Protein AF-A0A7L5ZH85-F1 (afdb_monomer_lite)

Sequence (282 aa):
MTLVRTRDEAIALTDTALGAYAEQAQGILVQAKAAVCAAQDYADRVVRDCRSRAAALEALLSAASERDAPAIRLRLLQAQANLDRAGRASVRIGDAAKTVRDLERRYIQRTSATVAGHAPTSTAEPQRSANTTAAAVSGSAGEPAPTIQAEAMTGLRRRLPPSGMASVDVMSADLTENPIQGEFGRGGATRADYRWAVQTWHDTIAPGLARGMSRSDFEADDALRGAQPLRRTADVYDMFLGDDHIRVDRRPDGTFNVISGRHRLQIARDLGIESLPGKIYE

Secondary structure (DSSP, 8-state):
-----SHHHHHHHHHHHHHHHHHHHHHHHHHHHHHHHHHHHHHHHHHHHHHHHHHHHHHHHHT--TTTHHHHHHHHHHHHHHHHHHHHHHHHHHHHHHHHHHHHHHHHHHHHHHHHHS------------------------------SSSTTTTTS----TTT-EEEETTTEE-SSS---SSSSSTT--HHHHHHHHHHIIIIIHHHHHTT--HHHHHHHHHHTTPPTT--HHHHHHHHHSTT-EEEEEPTTS-EEEEE-HHHHHHHHHHT--EEEEEEE-

Foldseek 3Di:
DDDQDDPVSVVVVVVVVVVVVLVVLVVVLVVLLVVLVVVLVVLVVQLVVLVVQLVVLVVCLVVDDPVCNVVSVVVNVVSVVSNVVSVVSSVVSVVSNVVSVVVVVVSVVVVVVVVVVPPDPDDDDDDDDDDDDDDDDDDDDDDDDDPPPPVVVVVVVDDAQPDQKDWDFLVLEDCPVPPDDDADDDPNQHLVLLLLLLVCCVPPVVVCVVVVDDLVNQVVVCVVVVPDPSRGSSVSCCCCPNPVHWEWEQDPVRGTYTPHDSSNSVSCVVVVNGTGIHHYHD

pLDDT: mean 73.99, std 20.26, range [26.19, 96.31]

Radius of gyration: 26.97 Å; chains: 1; bounding box: 57×52×86 Å

Structure (mmCIF, N/CA/C/O backbone):
data_AF-A0A7L5ZH85-F1
#
_entry.id   AF-A0A7L5ZH85-F1
#
loop_
_atom_site.group_PDB
_atom_site.id
_atom_site.type_symbol
_atom_site.label_atom_id
_atom_site.label_alt_id
_atom_site.label_comp_id
_atom_site.label_asym_id
_atom_site.label_entity_id
_atom_site.label_seq_id
_atom_site.pdbx_PDB_ins_code
_atom_site.Cartn_x
_atom_site.Cartn_y
_atom_site.Cartn_z
_atom_site.occupancy
_atom_site.B_iso_or_equiv
_atom_site.auth_seq_id
_atom_site.auth_comp_id
_atom_site.auth_asym_id
_atom_site.auth_atom_id
_atom_site.pdbx_PDB_model_num
ATOM 1 N N . MET A 1 1 ? 25.197 4.659 -31.445 1.00 40.88 1 MET A N 1
ATOM 2 C CA . MET A 1 1 ? 24.571 5.733 -32.246 1.00 40.88 1 MET A CA 1
ATOM 3 C C . MET A 1 1 ? 24.506 5.261 -33.687 1.00 40.88 1 MET A C 1
ATOM 5 O O . MET A 1 1 ? 25.546 5.141 -34.320 1.00 40.88 1 MET A O 1
ATOM 9 N N . THR A 1 2 ? 23.321 4.895 -34.170 1.00 48.66 2 THR A N 1
ATOM 10 C CA . THR A 1 2 ? 23.109 4.428 -35.547 1.00 48.66 2 THR A CA 1
ATOM 11 C C . THR A 1 2 ? 23.040 5.653 -36.458 1.00 48.66 2 THR A C 1
ATOM 13 O O . THR A 1 2 ? 22.144 6.481 -36.313 1.00 48.66 2 THR A O 1
ATOM 16 N N . LEU A 1 3 ? 24.032 5.824 -37.333 1.00 48.78 3 LEU A N 1
ATOM 17 C CA . LEU A 1 3 ? 24.062 6.910 -38.315 1.00 48.78 3 LEU A CA 1
ATOM 18 C C . LEU A 1 3 ? 22.982 6.651 -39.371 1.00 48.78 3 LEU A C 1
ATOM 20 O O . LEU A 1 3 ? 23.105 5.715 -40.156 1.00 48.78 3 LEU A O 1
ATOM 24 N N . VAL A 1 4 ? 21.931 7.469 -39.361 1.00 51.84 4 VAL A N 1
ATOM 25 C CA . VAL A 1 4 ? 20.844 7.442 -40.348 1.00 51.84 4 VAL A CA 1
ATOM 26 C C . VAL A 1 4 ? 21.390 7.933 -41.688 1.00 51.84 4 VAL A C 1
ATOM 28 O O . VAL A 1 4 ? 21.889 9.056 -41.765 1.00 51.84 4 VAL A O 1
ATOM 31 N N . ARG A 1 5 ? 21.353 7.097 -42.731 1.00 66.62 5 ARG A N 1
ATOM 32 C CA . ARG A 1 5 ? 21.966 7.399 -44.034 1.00 66.62 5 ARG A CA 1
ATOM 33 C C . ARG A 1 5 ? 20.971 7.921 -45.064 1.00 66.62 5 ARG A C 1
ATOM 35 O O . ARG A 1 5 ? 21.400 8.556 -46.024 1.00 66.62 5 ARG A O 1
ATOM 42 N N . THR A 1 6 ? 19.667 7.718 -44.869 1.00 78.06 6 THR A N 1
ATOM 43 C CA . THR A 1 6 ? 18.628 8.203 -45.793 1.00 78.06 6 THR A CA 1
ATOM 44 C C . THR A 1 6 ? 17.386 8.735 -45.069 1.00 78.06 6 THR A C 1
ATOM 46 O O . THR A 1 6 ? 17.137 8.430 -43.903 1.00 78.06 6 THR A O 1
ATOM 49 N N . ARG A 1 7 ? 16.582 9.550 -45.768 1.00 76.94 7 ARG A N 1
ATOM 50 C CA . ARG A 1 7 ? 15.289 10.051 -45.267 1.00 76.94 7 ARG A CA 1
ATOM 51 C C . ARG A 1 7 ? 14.338 8.905 -44.909 1.00 76.94 7 ARG A C 1
ATOM 53 O O . ARG A 1 7 ? 13.660 8.987 -43.892 1.00 76.94 7 ARG A O 1
ATOM 60 N N . ASP A 1 8 ? 14.319 7.850 -45.715 1.00 75.19 8 ASP A N 1
ATOM 61 C CA . ASP A 1 8 ? 13.415 6.714 -45.522 1.00 75.19 8 ASP A CA 1
ATOM 62 C C . ASP A 1 8 ? 13.825 5.873 -44.305 1.00 75.19 8 ASP A C 1
ATOM 64 O O . ASP A 1 8 ? 12.969 5.452 -43.531 1.00 75.19 8 ASP A O 1
ATOM 68 N N . GLU A 1 9 ? 15.130 5.732 -44.046 1.00 70.69 9 GLU A N 1
ATOM 69 C CA . GLU A 1 9 ? 15.635 5.153 -42.793 1.00 70.69 9 GLU A CA 1
ATOM 70 C C . GLU A 1 9 ? 15.263 6.005 -41.569 1.00 70.69 9 GLU A C 1
ATOM 72 O O . GLU A 1 9 ? 14.937 5.457 -40.516 1.00 70.69 9 GLU A O 1
ATOM 77 N N . ALA A 1 10 ? 15.278 7.338 -41.692 1.00 67.19 10 ALA A N 1
ATOM 78 C CA . ALA A 1 10 ? 14.869 8.238 -40.611 1.00 67.19 10 ALA A CA 1
ATOM 79 C C . ALA A 1 10 ? 13.382 8.070 -40.265 1.00 67.19 10 ALA A C 1
ATOM 81 O O . ALA A 1 10 ? 13.016 8.034 -39.087 1.00 67.19 10 ALA A O 1
ATOM 82 N N . ILE A 1 11 ? 12.534 7.956 -41.292 1.00 72.62 11 ILE A N 1
ATOM 83 C CA . ILE A 1 11 ? 11.091 7.745 -41.143 1.00 72.62 11 ILE A CA 1
ATOM 84 C C . ILE A 1 11 ? 10.833 6.376 -40.505 1.00 72.62 11 ILE A C 1
ATOM 86 O O . ILE A 1 11 ? 10.176 6.315 -39.472 1.00 72.62 11 ILE A O 1
ATOM 90 N N . ALA A 1 12 ? 11.451 5.306 -41.012 1.00 71.19 12 ALA A N 1
ATOM 91 C CA . ALA A 1 12 ? 11.284 3.956 -40.468 1.00 71.19 12 ALA A CA 1
ATOM 92 C C . ALA A 1 12 ? 11.743 3.830 -39.001 1.00 71.19 12 ALA A C 1
ATOM 94 O O . ALA A 1 12 ? 11.087 3.170 -38.190 1.00 71.19 12 ALA A O 1
ATOM 95 N N . LEU A 1 13 ? 12.849 4.486 -38.628 1.00 69.00 13 LEU A N 1
ATOM 96 C CA . LEU A 1 13 ? 13.304 4.541 -37.234 1.00 69.00 13 LEU A CA 1
ATOM 97 C C . LEU A 1 13 ? 12.339 5.328 -36.344 1.00 69.00 13 LEU A C 1
ATOM 99 O O . LEU A 1 13 ? 12.104 4.931 -35.202 1.00 69.00 13 LEU A O 1
ATOM 103 N N . THR A 1 14 ? 11.769 6.417 -36.862 1.00 72.94 14 THR A N 1
ATOM 104 C CA . THR A 1 14 ? 10.774 7.219 -36.140 1.00 72.94 14 THR A CA 1
ATOM 105 C C . THR A 1 14 ? 9.489 6.422 -35.930 1.00 72.94 14 THR A C 1
ATOM 107 O O . THR A 1 14 ? 8.999 6.373 -34.807 1.00 72.94 14 THR A O 1
ATOM 110 N N . ASP A 1 15 ? 8.996 5.724 -36.953 1.00 72.25 15 ASP A N 1
ATOM 111 C CA . ASP A 1 15 ? 7.802 4.875 -36.863 1.00 72.25 15 ASP A CA 1
ATOM 112 C C . ASP A 1 15 ? 8.003 3.717 -35.880 1.00 72.25 15 ASP A C 1
ATOM 114 O O . ASP A 1 15 ? 7.140 3.447 -35.044 1.00 72.25 15 ASP A O 1
ATOM 118 N N . THR A 1 16 ? 9.179 3.083 -35.905 1.00 71.12 16 THR A N 1
ATOM 119 C CA . THR A 1 16 ? 9.534 2.015 -34.956 1.00 71.12 16 THR A CA 1
ATOM 120 C C . THR A 1 16 ? 9.585 2.539 -33.520 1.00 71.12 16 THR A C 1
ATOM 122 O O . THR A 1 16 ? 9.038 1.918 -32.606 1.00 71.12 16 THR A O 1
ATOM 125 N N . ALA A 1 17 ? 10.206 3.703 -33.304 1.00 66.31 17 ALA A N 1
ATOM 126 C CA . ALA A 1 17 ? 10.247 4.335 -31.991 1.00 66.31 17 ALA A CA 1
ATOM 127 C C . ALA A 1 17 ? 8.837 4.717 -31.510 1.00 66.31 17 ALA A C 1
ATOM 129 O O . ALA A 1 17 ? 8.488 4.437 -30.365 1.00 66.31 17 ALA A O 1
ATOM 130 N N . LEU A 1 18 ? 8.008 5.307 -32.378 1.00 71.50 18 LEU A N 1
ATOM 131 C CA . LEU A 1 18 ? 6.621 5.664 -32.070 1.00 71.50 18 LEU A CA 1
ATOM 132 C C . LEU A 1 18 ? 5.770 4.434 -31.727 1.00 71.50 18 LEU A C 1
ATOM 134 O O . LEU A 1 18 ? 4.976 4.504 -30.788 1.00 71.50 18 LEU A O 1
ATOM 138 N N . GLY A 1 19 ? 5.969 3.310 -32.422 1.00 68.31 19 GLY A N 1
ATOM 139 C CA . GLY A 1 19 ? 5.341 2.027 -32.100 1.00 68.31 19 GLY A CA 1
ATOM 140 C C . GLY A 1 19 ? 5.706 1.539 -30.697 1.00 68.31 19 GLY A C 1
ATOM 141 O O . GLY A 1 19 ? 4.817 1.282 -29.885 1.00 68.31 19 GLY A O 1
ATOM 142 N N . ALA A 1 20 ? 7.000 1.523 -30.364 1.00 66.19 20 ALA A N 1
ATOM 143 C CA . ALA A 1 20 ? 7.472 1.134 -29.034 1.00 66.19 20 ALA A CA 1
ATOM 144 C C . ALA A 1 20 ? 6.927 2.056 -27.922 1.00 66.19 20 ALA A C 1
ATOM 146 O O . ALA A 1 20 ? 6.494 1.585 -26.867 1.00 66.19 20 ALA A O 1
ATOM 147 N N . TYR A 1 21 ? 6.877 3.373 -28.163 1.00 71.06 21 TYR A N 1
ATOM 148 C CA . TYR A 1 21 ? 6.264 4.325 -27.231 1.00 71.06 21 TYR A CA 1
ATOM 149 C C . TYR A 1 21 ? 4.761 4.080 -27.050 1.00 71.06 21 TYR A C 1
ATOM 151 O O . TYR A 1 21 ? 4.251 4.196 -25.932 1.00 71.06 21 TYR A O 1
ATOM 159 N N . ALA A 1 22 ? 4.039 3.745 -28.123 1.00 72.38 22 ALA A N 1
ATOM 160 C CA . ALA A 1 22 ? 2.612 3.458 -28.058 1.00 72.38 22 ALA A CA 1
ATOM 161 C C . ALA A 1 22 ? 2.329 2.205 -27.216 1.00 72.38 22 ALA A C 1
ATOM 163 O O . ALA A 1 22 ? 1.453 2.259 -26.349 1.00 72.38 22 ALA A O 1
ATOM 164 N N . GLU A 1 23 ? 3.095 1.129 -27.406 1.00 69.81 23 GLU A N 1
ATOM 165 C CA . GLU A 1 23 ? 2.995 -0.102 -26.610 1.00 69.81 23 GLU A CA 1
ATOM 166 C C . GLU A 1 23 ? 3.283 0.155 -25.127 1.00 69.81 23 GLU A C 1
ATOM 168 O O . GLU A 1 23 ? 2.514 -0.259 -24.254 1.00 69.81 23 GLU A O 1
ATOM 173 N N . GLN A 1 24 ? 4.341 0.915 -24.826 1.00 70.88 24 GLN A N 1
ATOM 174 C CA . GLN A 1 24 ? 4.679 1.280 -23.451 1.00 70.88 24 GLN A CA 1
ATOM 175 C C . GLN A 1 24 ? 3.569 2.117 -22.797 1.00 70.88 24 GLN A C 1
ATOM 177 O O . GLN A 1 24 ? 3.180 1.857 -21.655 1.00 70.88 24 GLN A O 1
ATOM 182 N N . ALA A 1 25 ? 3.016 3.098 -23.517 1.00 73.50 25 ALA A N 1
ATOM 183 C CA . ALA A 1 25 ? 1.914 3.924 -23.029 1.00 73.50 25 ALA A CA 1
ATOM 184 C C . ALA A 1 25 ? 0.645 3.097 -22.760 1.00 73.50 25 ALA A C 1
ATOM 186 O O . ALA A 1 25 ? -0.020 3.306 -21.742 1.00 73.50 25 ALA A O 1
ATOM 187 N N . GLN A 1 26 ? 0.331 2.126 -23.623 1.00 75.94 26 GLN A N 1
ATOM 188 C CA . GLN A 1 26 ? -0.776 1.195 -23.408 1.00 75.94 26 GLN A CA 1
ATOM 189 C C . GLN A 1 26 ? -0.546 0.327 -22.166 1.00 75.94 26 GLN A C 1
ATOM 191 O O . GLN A 1 26 ? -1.455 0.190 -21.345 1.00 75.94 26 GLN A O 1
ATOM 196 N N . GLY A 1 27 ? 0.666 -0.205 -21.983 1.00 71.19 27 GLY A N 1
ATOM 197 C CA . GLY A 1 27 ? 1.030 -0.982 -20.798 1.00 71.19 27 GLY A CA 1
ATOM 198 C C . GLY A 1 27 ? 0.829 -0.200 -19.496 1.00 71.19 27 GLY A C 1
ATOM 199 O O . GLY A 1 27 ? 0.197 -0.697 -18.561 1.00 71.19 27 GLY A O 1
ATOM 200 N N . ILE A 1 28 ? 1.275 1.060 -19.461 1.00 76.81 28 ILE A N 1
ATOM 201 C CA . ILE A 1 28 ? 1.088 1.956 -18.308 1.00 76.81 28 ILE A CA 1
ATOM 202 C C . ILE A 1 28 ? -0.403 2.207 -18.038 1.00 76.81 28 ILE A C 1
ATOM 204 O O . ILE A 1 28 ? -0.831 2.175 -16.884 1.00 76.81 28 ILE A O 1
ATOM 208 N N . LEU A 1 29 ? -1.216 2.432 -19.077 1.00 75.56 29 LEU A N 1
ATOM 209 C CA . LEU A 1 29 ? -2.659 2.650 -18.919 1.00 75.56 29 LEU A CA 1
ATOM 210 C C . LEU A 1 29 ? -3.377 1.417 -18.357 1.00 75.56 29 LEU A C 1
ATOM 212 O O . LEU A 1 29 ? -4.229 1.560 -17.478 1.00 75.56 29 LEU A O 1
ATOM 216 N N . VAL A 1 30 ? -3.010 0.213 -18.807 1.00 74.56 30 VAL A N 1
ATOM 217 C CA . VAL A 1 30 ? -3.557 -1.048 -18.278 1.00 74.56 30 VAL A CA 1
ATOM 218 C C . VAL A 1 30 ? -3.216 -1.206 -16.794 1.00 74.56 30 VAL A C 1
ATOM 220 O O . VAL A 1 30 ? -4.103 -1.496 -15.988 1.00 74.56 30 VAL A O 1
ATOM 223 N N . GLN A 1 31 ? -1.963 -0.951 -16.410 1.00 71.62 31 GLN A N 1
ATOM 224 C CA . GLN A 1 31 ? -1.529 -1.007 -15.011 1.00 71.62 31 GLN A CA 1
ATOM 225 C C . GLN A 1 31 ? -2.241 0.041 -14.145 1.00 71.62 31 GLN A C 1
ATOM 227 O O . GLN A 1 31 ? -2.732 -0.283 -13.064 1.00 71.62 31 GLN A O 1
ATOM 232 N N . ALA A 1 32 ? -2.355 1.282 -14.627 1.00 71.75 32 ALA A N 1
ATOM 233 C CA . ALA A 1 32 ? -3.053 2.354 -13.921 1.00 71.75 32 ALA A CA 1
ATOM 234 C C . ALA A 1 32 ? -4.537 2.019 -13.708 1.00 71.75 32 ALA A C 1
ATOM 236 O O . ALA A 1 32 ? -5.074 2.235 -12.621 1.00 71.75 32 ALA A O 1
ATOM 237 N N . LYS A 1 33 ? -5.194 1.439 -14.717 1.00 76.81 33 LYS A N 1
ATOM 238 C CA . LYS A 1 33 ? -6.585 0.982 -14.625 1.00 76.81 33 LYS A CA 1
ATOM 239 C C . LYS A 1 33 ? -6.746 -0.116 -13.580 1.00 76.81 33 LYS A C 1
ATOM 241 O O . LYS A 1 33 ? -7.601 0.010 -12.708 1.00 76.81 33 LYS A O 1
ATOM 246 N N . ALA A 1 34 ? -5.901 -1.144 -13.626 1.00 68.38 34 ALA A N 1
ATOM 247 C CA . ALA A 1 34 ? -5.925 -2.230 -12.651 1.00 68.38 34 ALA A CA 1
ATOM 248 C C . ALA A 1 34 ? -5.711 -1.713 -11.217 1.00 68.38 34 ALA A C 1
ATOM 250 O O . ALA A 1 34 ? -6.472 -2.060 -10.313 1.00 68.38 34 ALA A O 1
ATOM 251 N N . ALA A 1 35 ? -4.733 -0.823 -11.022 1.00 69.25 35 ALA A N 1
ATOM 252 C CA . ALA A 1 35 ? -4.436 -0.231 -9.722 1.00 69.25 35 ALA A CA 1
ATOM 253 C C . ALA A 1 35 ? -5.614 0.581 -9.169 1.00 69.25 35 ALA A C 1
ATOM 255 O O . ALA A 1 35 ? -5.935 0.475 -7.984 1.00 69.25 35 ALA A O 1
ATOM 256 N N . VAL A 1 36 ? -6.280 1.377 -10.012 1.00 76.38 36 VAL A N 1
ATOM 257 C CA . VAL A 1 36 ? -7.419 2.174 -9.555 1.00 76.38 36 VAL A CA 1
ATOM 258 C C . VAL A 1 36 ? -8.659 1.315 -9.306 1.00 76.38 36 VAL A C 1
ATOM 260 O O . VAL A 1 36 ? -9.325 1.539 -8.299 1.00 76.38 36 VAL A O 1
ATOM 263 N N . CYS A 1 37 ? -8.936 0.292 -10.121 1.00 75.44 37 CYS A N 1
ATOM 264 C CA . CYS A 1 37 ? -10.009 -0.666 -9.831 1.00 75.44 37 CYS A CA 1
ATOM 265 C C . CYS A 1 37 ? -9.794 -1.356 -8.475 1.00 75.44 37 CYS A C 1
ATOM 267 O O . CYS A 1 37 ? -10.688 -1.348 -7.633 1.00 75.44 37 CYS A O 1
ATOM 269 N N . ALA A 1 38 ? -8.580 -1.849 -8.208 1.00 67.44 38 ALA A N 1
ATOM 270 C CA . ALA A 1 38 ? -8.247 -2.456 -6.920 1.00 67.44 38 ALA A CA 1
ATOM 271 C C . ALA A 1 38 ? -8.397 -1.466 -5.746 1.00 67.44 38 ALA A C 1
ATOM 273 O O . ALA A 1 38 ? -8.889 -1.831 -4.675 1.00 67.44 38 ALA A O 1
ATOM 274 N N . ALA A 1 39 ? -8.009 -0.201 -5.945 1.00 69.88 39 ALA A N 1
ATOM 275 C CA . ALA A 1 39 ? -8.174 0.849 -4.944 1.00 69.88 39 ALA A CA 1
ATOM 276 C C . ALA A 1 39 ? -9.653 1.178 -4.674 1.00 69.88 39 ALA A C 1
ATOM 278 O O . ALA A 1 39 ? -10.015 1.409 -3.520 1.00 69.88 39 ALA A O 1
ATOM 279 N N . GLN A 1 40 ? -10.504 1.180 -5.706 1.00 81.50 40 GLN A N 1
ATOM 280 C CA . GLN A 1 40 ? -11.951 1.369 -5.566 1.00 81.50 40 GLN A CA 1
ATOM 281 C C . GLN A 1 40 ? -12.578 0.220 -4.773 1.00 81.50 40 GLN A C 1
ATOM 283 O O . GLN A 1 40 ? -13.246 0.474 -3.773 1.00 81.50 40 GLN A O 1
ATOM 288 N N . ASP A 1 41 ? -12.272 -1.029 -5.131 1.00 73.94 41 ASP A N 1
ATOM 289 C CA . ASP A 1 41 ? -12.781 -2.207 -4.422 1.00 73.94 41 ASP A CA 1
ATOM 290 C C . ASP A 1 41 ? -12.376 -2.205 -2.944 1.00 73.94 41 ASP A C 1
ATOM 292 O O . ASP A 1 41 ? -13.171 -2.529 -2.055 1.00 73.94 41 ASP A O 1
ATOM 296 N N . TYR A 1 42 ? -11.125 -1.829 -2.662 1.00 74.56 42 TYR A N 1
ATOM 297 C CA . TYR A 1 42 ? -10.640 -1.690 -1.296 1.00 74.56 42 TYR A CA 1
ATOM 298 C C . TYR A 1 42 ? -11.365 -0.568 -0.546 1.00 74.56 42 TYR A C 1
ATOM 300 O O . TYR A 1 42 ? -11.835 -0.788 0.571 1.00 74.56 42 TYR A O 1
ATOM 308 N N . ALA A 1 43 ? -11.511 0.610 -1.156 1.00 77.56 43 ALA A N 1
ATOM 309 C CA . ALA A 1 43 ? -12.221 1.732 -0.550 1.00 77.56 43 ALA A CA 1
ATOM 310 C C . ALA A 1 43 ? -13.680 1.377 -0.232 1.00 77.56 43 ALA A C 1
ATOM 312 O O . ALA A 1 43 ? -14.156 1.670 0.865 1.00 77.56 43 ALA A O 1
ATOM 313 N N . ASP A 1 44 ? -14.362 0.674 -1.134 1.00 83.88 44 ASP A N 1
ATOM 314 C CA . ASP A 1 44 ? -15.742 0.232 -0.940 1.00 83.88 44 ASP A CA 1
ATOM 315 C C . ASP A 1 44 ? -15.868 -0.804 0.179 1.00 83.88 44 ASP A C 1
ATOM 317 O O . ASP A 1 44 ? -16.866 -0.816 0.906 1.00 83.88 44 ASP A O 1
ATOM 321 N N . ARG A 1 45 ? -14.870 -1.680 0.355 1.00 85.38 45 ARG A N 1
ATOM 322 C CA . ARG A 1 45 ? -14.804 -2.589 1.512 1.00 85.38 45 ARG A CA 1
ATOM 323 C C . ARG A 1 45 ? -14.630 -1.816 2.818 1.00 85.38 45 ARG A C 1
ATOM 325 O O . ARG A 1 45 ? -15.380 -2.060 3.759 1.00 85.38 45 ARG A O 1
ATOM 332 N N . VAL A 1 46 ? -13.703 -0.859 2.864 1.00 80.88 46 VAL A N 1
ATOM 333 C CA . VAL A 1 46 ? -13.443 -0.049 4.066 1.00 80.88 46 VAL A CA 1
ATOM 334 C C . VAL A 1 46 ? -14.663 0.793 4.444 1.00 80.88 46 VAL A C 1
ATOM 336 O O . VAL A 1 46 ? -15.059 0.806 5.605 1.00 80.88 46 VAL A O 1
ATOM 339 N N . VAL A 1 47 ? -15.314 1.448 3.477 1.00 87.81 47 VAL A N 1
ATOM 340 C CA . VAL A 1 47 ? -16.539 2.226 3.729 1.00 87.81 47 VAL A CA 1
ATOM 341 C C . VAL A 1 47 ? -17.656 1.329 4.269 1.00 87.81 47 VAL A C 1
ATOM 343 O O . VAL A 1 47 ? -18.348 1.721 5.210 1.00 87.81 47 VAL A O 1
ATOM 346 N N . ARG A 1 48 ? -17.823 0.117 3.721 1.00 91.56 48 ARG A N 1
ATOM 347 C CA . ARG A 1 48 ? -18.801 -0.861 4.227 1.00 91.56 48 ARG A CA 1
ATOM 348 C C . ARG A 1 48 ? -18.497 -1.311 5.654 1.00 91.56 48 ARG A C 1
ATOM 350 O O . ARG A 1 48 ? -19.423 -1.361 6.462 1.00 91.56 48 ARG A O 1
ATOM 357 N N . ASP A 1 49 ? -17.239 -1.597 5.978 1.00 87.56 49 ASP A N 1
ATOM 358 C CA . ASP A 1 49 ? -16.830 -1.981 7.334 1.00 87.56 49 ASP A CA 1
ATOM 359 C C . ASP A 1 49 ? -17.058 -0.832 8.330 1.00 87.56 49 ASP A C 1
ATOM 361 O O . ASP A 1 49 ? -17.740 -1.009 9.339 1.00 87.56 49 ASP A O 1
ATOM 365 N N . CYS A 1 50 ? -16.610 0.388 8.007 1.00 84.38 50 CYS A N 1
ATOM 366 C CA . CYS A 1 50 ? -16.854 1.564 8.848 1.00 84.38 50 CYS A CA 1
ATOM 367 C C . CYS A 1 50 ? -18.351 1.812 9.080 1.00 84.38 50 CYS A C 1
ATOM 369 O O . CYS A 1 50 ? -18.757 2.089 10.208 1.00 84.38 50 CYS A O 1
ATOM 371 N N . ARG A 1 51 ? -19.179 1.670 8.036 1.00 96.31 51 ARG A N 1
ATOM 372 C CA . ARG A 1 51 ? -20.636 1.822 8.143 1.00 96.31 51 ARG A CA 1
ATOM 373 C C . ARG A 1 51 ? -21.247 0.748 9.039 1.00 96.31 51 ARG A C 1
ATOM 375 O O . ARG A 1 51 ? -22.074 1.069 9.883 1.00 96.31 51 ARG A O 1
ATOM 382 N N . SER A 1 52 ? -20.817 -0.502 8.882 1.00 93.19 52 SER A N 1
ATOM 383 C CA . SER A 1 52 ? -21.309 -1.625 9.687 1.00 93.19 52 SER A CA 1
ATOM 384 C C . SER A 1 52 ? -20.952 -1.451 11.164 1.00 93.19 52 SER A C 1
ATOM 386 O O . SER A 1 52 ? -21.795 -1.670 12.029 1.00 93.19 52 SER A O 1
ATOM 388 N N . ARG A 1 53 ? -19.735 -0.979 11.467 1.00 91.06 53 ARG A N 1
ATOM 389 C CA . ARG A 1 53 ? -19.305 -0.669 12.841 1.00 91.06 53 ARG A CA 1
ATOM 390 C C . ARG A 1 53 ? -20.096 0.480 13.459 1.00 91.06 53 ARG A C 1
ATOM 392 O O . ARG A 1 53 ? -20.486 0.376 14.618 1.00 91.06 53 ARG A O 1
ATOM 399 N N . ALA A 1 54 ? -20.338 1.556 12.707 1.00 93.44 54 ALA A 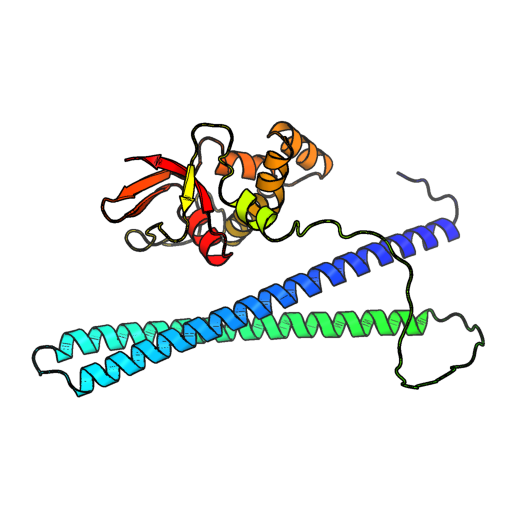N 1
ATOM 400 C CA . ALA A 1 54 ? -21.161 2.669 13.176 1.00 93.44 54 ALA A CA 1
ATOM 401 C C . ALA A 1 54 ? -22.593 2.200 13.490 1.00 93.44 54 ALA A C 1
ATOM 403 O O . ALA A 1 54 ? -23.074 2.431 14.595 1.00 93.44 54 ALA A O 1
ATOM 404 N N . ALA A 1 55 ? -23.212 1.434 12.585 1.00 95.12 55 ALA A N 1
ATOM 405 C CA . ALA A 1 55 ? -24.547 0.871 12.790 1.00 95.12 55 ALA A CA 1
ATOM 406 C C . ALA A 1 55 ? -24.612 -0.093 13.991 1.00 95.12 55 ALA A C 1
ATOM 408 O O . ALA A 1 55 ? -25.561 -0.057 14.772 1.00 95.12 55 ALA A O 1
ATOM 409 N N . ALA A 1 56 ? -23.589 -0.932 14.188 1.00 93.88 56 ALA A N 1
ATOM 410 C CA . ALA A 1 56 ? -23.513 -1.823 15.346 1.00 93.88 56 ALA A CA 1
ATOM 411 C C . ALA A 1 56 ? -23.407 -1.043 16.667 1.00 93.88 56 ALA A C 1
ATOM 413 O O . ALA A 1 56 ? -24.033 -1.416 17.656 1.00 93.88 56 ALA A O 1
ATOM 414 N N . LEU A 1 57 ? -22.646 0.055 16.691 1.00 93.69 57 LEU A N 1
ATOM 415 C CA . LEU A 1 57 ? -22.529 0.922 17.866 1.00 93.69 57 LEU A CA 1
ATOM 416 C C . LEU A 1 57 ? -23.810 1.718 18.135 1.00 93.69 57 LEU A C 1
ATOM 418 O O . LEU A 1 57 ? -24.151 1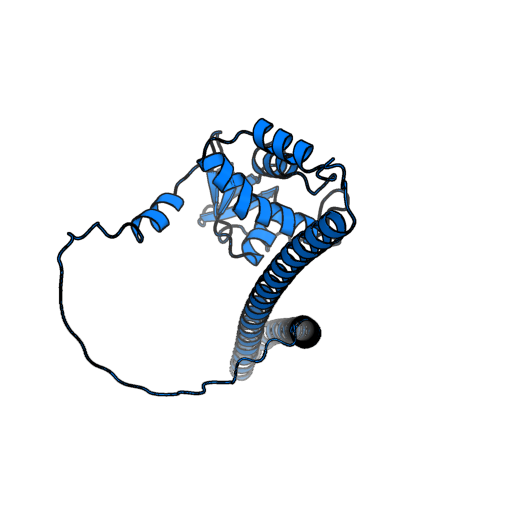.911 19.298 1.00 93.69 57 LEU A O 1
ATOM 422 N N . GLU A 1 58 ? -24.539 2.133 17.098 1.00 95.56 58 GLU A N 1
ATOM 423 C CA . GLU A 1 58 ? -25.875 2.733 17.233 1.00 95.56 58 GLU A CA 1
ATOM 424 C C . GLU A 1 58 ? -26.868 1.742 17.847 1.00 95.56 58 GLU A C 1
ATOM 426 O O . GLU A 1 58 ? -27.557 2.076 18.812 1.00 95.56 58 GLU A O 1
ATOM 431 N N . ALA A 1 59 ? -26.881 0.497 17.361 1.00 95.56 59 ALA A N 1
ATOM 432 C CA . ALA A 1 59 ? -27.707 -0.566 17.925 1.00 95.56 59 ALA A CA 1
ATOM 433 C C . ALA A 1 59 ? -27.336 -0.860 19.389 1.00 95.56 59 ALA A C 1
ATOM 435 O O . ALA A 1 59 ? -28.216 -0.922 20.248 1.00 95.56 59 ALA A O 1
ATOM 436 N N . LEU A 1 60 ? -26.040 -0.961 19.705 1.00 94.44 60 LEU A N 1
ATOM 437 C CA . LEU A 1 60 ? -25.570 -1.149 21.080 1.00 94.44 60 LEU A CA 1
ATOM 438 C C . LEU A 1 60 ? -25.958 0.020 21.984 1.00 94.44 60 LEU A C 1
ATOM 440 O O . LEU A 1 60 ? -26.379 -0.212 23.111 1.00 94.44 60 LEU A O 1
ATOM 444 N N . LEU A 1 61 ? -25.857 1.261 21.500 1.00 94.62 61 LEU A N 1
ATOM 445 C CA . LEU A 1 61 ? -26.246 2.442 22.267 1.00 94.62 61 LEU A CA 1
ATOM 446 C C . LEU A 1 61 ? -27.747 2.441 22.576 1.00 94.62 61 LEU A C 1
ATOM 448 O O . LEU A 1 61 ? -28.132 2.838 23.671 1.00 94.62 61 LEU A O 1
ATOM 452 N N . SER A 1 62 ? -28.581 1.969 21.643 1.00 93.88 62 SER A N 1
ATOM 453 C CA . SER A 1 62 ? -30.034 1.873 21.841 1.00 93.88 62 SER A CA 1
ATOM 454 C C . SER A 1 62 ? -30.444 0.842 22.902 1.00 93.88 62 SER A C 1
ATOM 456 O O . SER A 1 62 ? -31.487 0.996 23.530 1.00 93.88 62 SER A O 1
ATOM 458 N N . ALA A 1 63 ? -29.610 -0.177 23.127 1.00 93.69 63 ALA A N 1
ATOM 459 C CA . ALA A 1 63 ? -29.827 -1.234 24.114 1.00 93.69 63 ALA A CA 1
ATOM 460 C C . ALA A 1 63 ? -29.007 -1.042 25.408 1.00 93.69 63 ALA A C 1
ATOM 462 O O . ALA A 1 63 ? -29.059 -1.888 26.301 1.00 93.69 63 ALA A O 1
ATOM 463 N N . ALA A 1 64 ? -28.213 0.029 25.505 1.00 92.56 64 ALA A N 1
ATOM 464 C CA . ALA A 1 64 ? -27.266 0.232 26.594 1.00 92.56 64 ALA A CA 1
ATOM 465 C C . ALA A 1 64 ? -27.939 0.700 27.889 1.00 92.56 64 ALA A C 1
ATOM 467 O O . ALA A 1 64 ? -28.883 1.489 27.878 1.00 92.56 64 ALA A O 1
ATOM 468 N N . SER A 1 65 ? -27.376 0.280 29.023 1.00 93.56 65 SER A N 1
ATOM 469 C CA . SER A 1 65 ? -27.705 0.855 30.328 1.00 93.56 65 SER A CA 1
ATOM 470 C C . SER A 1 65 ? -27.205 2.308 30.430 1.00 93.56 65 SER A C 1
ATOM 472 O O . SER A 1 65 ? -26.229 2.681 29.771 1.00 93.56 65 SER A O 1
ATOM 474 N N . GLU A 1 66 ? -27.807 3.132 31.300 1.00 91.19 66 GLU A N 1
ATOM 475 C CA . GLU A 1 66 ? -27.352 4.521 31.528 1.00 91.19 66 GLU A CA 1
ATOM 476 C C . GLU A 1 66 ? -25.875 4.612 31.946 1.00 91.19 66 GLU A C 1
ATOM 478 O O . GLU A 1 66 ? -25.205 5.605 31.661 1.00 91.19 66 GLU A O 1
ATOM 483 N N . ARG A 1 67 ? -25.345 3.556 32.576 1.00 91.25 67 ARG A N 1
ATOM 484 C CA . ARG A 1 67 ? -23.949 3.478 33.018 1.00 91.25 67 ARG A CA 1
ATOM 485 C C . ARG A 1 67 ? -22.970 3.291 31.853 1.00 91.25 67 ARG A C 1
ATOM 487 O O . ARG A 1 67 ? -21.878 3.854 31.893 1.00 91.25 67 ARG A O 1
ATOM 494 N N . ASP A 1 68 ? -23.358 2.548 30.815 1.00 91.12 68 ASP A N 1
ATOM 495 C CA . ASP A 1 68 ? -22.486 2.198 29.679 1.00 91.12 68 ASP A CA 1
ATOM 496 C C . ASP A 1 68 ? -22.663 3.135 28.472 1.00 91.12 68 ASP A C 1
ATOM 498 O O . ASP A 1 68 ? -21.770 3.262 27.624 1.00 91.12 68 ASP A O 1
ATOM 502 N N . ALA A 1 69 ? -23.797 3.839 28.407 1.00 92.81 69 ALA A N 1
ATOM 503 C CA . ALA A 1 69 ? -24.147 4.743 27.316 1.00 92.81 69 ALA A CA 1
ATOM 504 C C . ALA A 1 69 ? -23.069 5.804 26.985 1.00 92.81 69 ALA A C 1
ATOM 506 O O . ALA A 1 69 ? -22.817 6.023 25.794 1.00 92.81 69 ALA A O 1
ATOM 507 N N . PRO A 1 70 ? -22.370 6.443 27.952 1.00 94.06 70 PRO A N 1
ATOM 508 C CA . PRO A 1 70 ? -21.331 7.428 27.636 1.00 94.06 70 PRO A CA 1
ATOM 509 C C . PRO A 1 70 ? -20.139 6.832 26.873 1.00 94.06 70 PRO A C 1
ATOM 511 O O . PRO A 1 70 ? -19.657 7.428 25.907 1.00 94.06 70 PRO A O 1
ATOM 514 N N . ALA A 1 71 ? -19.684 5.637 27.265 1.00 92.31 71 ALA A N 1
ATOM 515 C CA . ALA A 1 71 ? -18.549 4.971 26.629 1.00 92.31 71 ALA A CA 1
ATOM 516 C C . ALA A 1 71 ? -18.890 4.517 25.200 1.00 92.31 71 ALA A C 1
ATOM 518 O O . ALA A 1 71 ? -18.083 4.677 24.279 1.00 92.31 71 ALA A O 1
ATOM 519 N N . ILE A 1 72 ? -20.105 4.000 24.995 1.00 93.06 72 ILE A N 1
ATOM 520 C CA . ILE A 1 72 ? -20.585 3.588 23.670 1.00 93.06 72 ILE A CA 1
ATOM 521 C C . ILE A 1 72 ? -20.776 4.811 22.765 1.00 93.06 72 ILE A C 1
ATOM 523 O O . ILE A 1 72 ? -20.370 4.773 21.604 1.00 93.06 72 ILE A O 1
ATOM 527 N N . ARG A 1 73 ? -21.290 5.931 23.294 1.00 95.62 73 ARG A N 1
ATOM 528 C CA . ARG A 1 73 ? -21.436 7.190 22.545 1.00 95.62 73 ARG A CA 1
ATOM 529 C C . ARG A 1 73 ? -20.091 7.737 22.061 1.00 95.62 73 ARG A C 1
ATOM 531 O O . ARG A 1 73 ? -19.993 8.173 20.916 1.00 95.62 73 ARG A O 1
ATOM 538 N N . LEU A 1 74 ? -19.042 7.665 22.885 1.00 93.44 74 LEU A N 1
ATOM 539 C CA . LEU A 1 74 ? -17.691 8.062 22.471 1.00 93.44 74 LEU A CA 1
ATOM 540 C C . LEU A 1 74 ? -17.166 7.187 21.321 1.00 93.44 74 LEU A C 1
ATOM 542 O O . LEU A 1 74 ? -16.641 7.707 20.336 1.00 93.44 74 LEU A O 1
ATOM 546 N N . ARG A 1 75 ? -17.341 5.863 21.417 1.00 92.81 75 ARG A N 1
ATOM 547 C CA . ARG A 1 75 ? -16.952 4.927 20.348 1.00 92.81 75 ARG A CA 1
ATOM 548 C C . ARG A 1 75 ? -17.745 5.168 19.065 1.00 92.81 75 ARG A C 1
ATOM 550 O O . ARG A 1 75 ? -17.168 5.101 17.983 1.00 92.81 75 ARG A O 1
ATOM 557 N N . LEU A 1 76 ? -19.037 5.482 19.175 1.00 94.62 76 LEU A N 1
ATOM 558 C CA . LEU A 1 76 ? -19.879 5.819 18.030 1.00 94.62 76 LEU A CA 1
ATOM 559 C C . LEU A 1 76 ? -19.374 7.077 17.312 1.00 94.62 76 LEU A C 1
ATOM 561 O O . LEU A 1 76 ? -19.197 7.044 16.097 1.00 94.62 76 LEU A O 1
ATOM 565 N N . LEU A 1 77 ? -19.049 8.141 18.052 1.00 93.94 77 LEU A N 1
ATOM 566 C CA . LEU A 1 77 ? -18.469 9.361 17.475 1.00 93.94 77 LEU A CA 1
ATOM 567 C C . LEU A 1 77 ? -17.163 9.072 16.718 1.00 93.94 77 LEU A C 1
ATOM 569 O O . LEU A 1 77 ? -16.956 9.566 15.610 1.00 93.94 77 LEU A O 1
ATOM 573 N N . GLN A 1 78 ? -16.291 8.229 17.279 1.00 89.62 78 GLN A N 1
ATOM 574 C CA . GLN A 1 78 ? -15.060 7.804 16.605 1.00 89.62 78 GLN A CA 1
ATOM 575 C C . GLN A 1 78 ? -15.348 6.982 15.338 1.00 89.62 78 GLN A C 1
ATOM 577 O O . GLN A 1 78 ? -14.706 7.190 14.307 1.00 89.62 78 GLN A O 1
ATOM 582 N N . ALA A 1 79 ? -16.318 6.066 15.386 1.00 86.06 79 ALA A N 1
ATOM 583 C CA . ALA A 1 79 ? -16.718 5.263 14.233 1.00 86.06 79 ALA A CA 1
ATOM 584 C C . ALA A 1 79 ? -17.315 6.123 13.106 1.00 86.06 79 ALA A C 1
ATOM 586 O O . ALA A 1 79 ? -16.974 5.915 11.941 1.00 86.06 79 ALA A O 1
ATOM 587 N N . GLN A 1 80 ? -18.127 7.127 13.445 1.00 92.81 80 GLN A N 1
ATOM 588 C CA . GLN A 1 80 ? -18.683 8.092 12.493 1.00 92.81 80 GLN A CA 1
ATOM 589 C C . GLN A 1 80 ? -17.580 8.949 11.852 1.00 92.81 80 GLN A C 1
ATOM 591 O O . GLN A 1 80 ? -17.509 9.046 10.628 1.00 92.81 80 GLN A O 1
ATOM 596 N N . ALA A 1 81 ? -16.630 9.463 12.641 1.00 87.81 81 ALA A N 1
ATOM 597 C CA . ALA A 1 81 ? -15.483 10.202 12.105 1.00 87.81 81 ALA A CA 1
ATOM 598 C C . ALA A 1 81 ? -14.617 9.349 11.153 1.00 87.81 81 ALA A C 1
ATOM 600 O O . ALA A 1 81 ? -14.102 9.846 10.143 1.00 87.81 81 ALA A O 1
ATOM 601 N N . ASN A 1 82 ? -14.467 8.054 11.451 1.00 81.25 82 ASN A N 1
ATOM 602 C CA . ASN A 1 82 ? -13.776 7.104 10.581 1.00 81.25 82 ASN A CA 1
ATOM 603 C C . ASN A 1 82 ? -14.552 6.843 9.283 1.00 81.25 82 ASN A C 1
ATOM 605 O O . ASN A 1 82 ? -13.937 6.831 8.215 1.00 81.25 82 ASN A O 1
ATOM 609 N N . LEU A 1 83 ? -15.879 6.697 9.352 1.00 91.00 83 LEU A N 1
ATOM 610 C CA . LEU A 1 83 ? -16.741 6.563 8.176 1.00 91.00 83 LEU A CA 1
ATOM 611 C C . LEU A 1 83 ? -16.633 7.788 7.260 1.00 91.00 83 LEU A C 1
ATOM 613 O O . LEU A 1 83 ? -16.439 7.631 6.055 1.00 91.00 83 LEU A O 1
ATOM 617 N N . ASP A 1 84 ? -16.655 8.996 7.820 1.00 89.81 84 ASP A N 1
ATOM 618 C CA . ASP A 1 84 ? -16.495 10.236 7.057 1.00 89.81 84 ASP A CA 1
ATOM 619 C C . ASP A 1 84 ? -15.123 10.324 6.379 1.00 89.81 84 ASP A C 1
ATOM 621 O O . ASP A 1 84 ? -14.998 10.722 5.215 1.00 89.81 84 ASP A O 1
ATOM 625 N N . ARG A 1 85 ? -14.060 9.934 7.095 1.00 83.62 85 ARG A N 1
ATOM 626 C CA . ARG A 1 85 ? -12.700 9.881 6.543 1.00 83.62 85 ARG A CA 1
ATOM 627 C C . ARG A 1 85 ? -12.604 8.861 5.404 1.00 83.62 85 ARG A C 1
ATOM 629 O O . ARG A 1 85 ? -12.008 9.180 4.373 1.00 83.62 85 ARG A O 1
ATOM 636 N N . ALA A 1 86 ? -13.197 7.679 5.571 1.00 76.69 86 ALA A N 1
ATOM 637 C CA . ALA A 1 86 ? -13.257 6.642 4.544 1.00 76.69 86 ALA A CA 1
ATOM 638 C C . ALA A 1 86 ? -14.062 7.107 3.320 1.00 76.69 86 ALA A C 1
ATOM 640 O O . ALA A 1 86 ? -13.605 6.941 2.190 1.00 76.69 86 ALA A O 1
ATOM 641 N N . GLY A 1 87 ? -15.196 7.782 3.530 1.00 83.69 87 GLY A N 1
ATOM 642 C CA . GLY A 1 87 ? -16.007 8.374 2.466 1.00 83.69 87 GLY A CA 1
ATOM 643 C C . GLY A 1 87 ? -15.225 9.400 1.644 1.00 83.69 87 GLY A C 1
ATOM 644 O O . GLY A 1 87 ? -15.150 9.289 0.422 1.00 83.69 87 GLY A O 1
ATOM 645 N N . ARG A 1 88 ? -14.534 10.344 2.299 1.00 84.50 88 ARG A N 1
ATOM 646 C CA . ARG A 1 88 ? -13.663 11.317 1.607 1.00 84.50 88 ARG A CA 1
ATOM 647 C C . ARG A 1 88 ? -12.505 10.659 0.850 1.00 84.50 88 ARG A C 1
ATOM 649 O O . ARG A 1 88 ? -12.059 11.181 -0.170 1.00 84.50 88 ARG A O 1
ATOM 656 N N . ALA A 1 89 ? -11.966 9.548 1.350 1.00 72.44 89 ALA A N 1
ATOM 657 C CA . ALA A 1 89 ? -10.943 8.787 0.636 1.00 72.44 89 ALA A CA 1
ATOM 658 C C . ALA A 1 89 ? -11.520 8.090 -0.609 1.00 72.44 89 ALA A C 1
ATOM 660 O O . ALA A 1 89 ? -10.924 8.195 -1.678 1.00 72.44 89 ALA A O 1
ATOM 661 N N . SER A 1 90 ? -12.697 7.468 -0.491 1.00 81.38 90 SER A N 1
ATOM 662 C CA . SER A 1 90 ? -13.410 6.837 -1.610 1.00 81.38 90 SER A CA 1
ATOM 663 C C . SER A 1 90 ? -13.721 7.841 -2.728 1.00 81.38 90 SER A C 1
ATOM 665 O O . SER A 1 90 ? -13.427 7.562 -3.888 1.00 81.38 90 SER A O 1
ATOM 667 N N . VAL A 1 91 ? -14.174 9.058 -2.394 1.00 86.75 91 VAL A N 1
ATOM 668 C CA . VAL A 1 91 ? -14.398 10.134 -3.384 1.00 86.75 91 VAL A CA 1
ATOM 669 C C . VAL A 1 91 ? -13.118 10.458 -4.163 1.00 86.75 91 VAL A C 1
ATOM 671 O O . VAL A 1 91 ? -13.129 10.443 -5.393 1.00 86.75 91 VAL A O 1
ATOM 674 N N . ARG A 1 92 ? -11.990 10.664 -3.468 1.00 83.50 92 ARG A N 1
ATOM 675 C CA . ARG A 1 92 ? -10.694 10.958 -4.111 1.00 83.50 92 ARG A CA 1
ATOM 676 C C . ARG A 1 92 ? -10.224 9.828 -5.031 1.00 83.50 92 ARG A C 1
ATOM 678 O O . ARG A 1 92 ? -9.697 10.094 -6.108 1.00 83.50 92 ARG A O 1
ATOM 685 N N . ILE A 1 93 ? -10.428 8.575 -4.625 1.00 78.56 93 ILE A N 1
ATOM 686 C CA . ILE A 1 93 ? -10.115 7.402 -5.454 1.00 78.56 93 ILE A CA 1
ATOM 687 C C . ILE A 1 93 ? -11.038 7.353 -6.680 1.00 78.56 93 ILE A C 1
ATOM 689 O O . ILE A 1 93 ? -10.573 7.094 -7.789 1.00 78.56 93 ILE A O 1
ATOM 693 N N . GLY A 1 94 ? -12.324 7.667 -6.513 1.00 83.50 94 GLY A N 1
ATOM 694 C CA . GLY A 1 94 ? -13.281 7.774 -7.613 1.00 83.50 94 GLY A CA 1
ATOM 695 C C . GLY A 1 94 ? -12.894 8.835 -8.648 1.00 83.50 94 GLY A C 1
ATOM 696 O O . GLY A 1 94 ? -13.033 8.599 -9.849 1.00 83.50 94 GLY A O 1
ATOM 697 N N . ASP A 1 95 ? -12.355 9.975 -8.219 1.00 82.56 95 ASP A N 1
ATOM 698 C CA . ASP A 1 95 ? -11.886 11.030 -9.125 1.00 82.56 95 ASP A CA 1
ATOM 699 C C . ASP A 1 95 ? -10.595 10.639 -9.865 1.00 82.56 95 ASP A C 1
ATOM 701 O O . ASP A 1 95 ? -10.471 10.872 -11.074 1.00 82.56 95 ASP A O 1
ATOM 705 N N . ALA A 1 96 ? -9.678 9.934 -9.195 1.00 77.19 96 ALA A N 1
ATOM 706 C CA . ALA A 1 96 ? -8.530 9.314 -9.859 1.00 77.19 96 ALA A CA 1
ATOM 707 C C . ALA A 1 96 ? -8.982 8.283 -10.915 1.00 77.19 96 ALA A C 1
ATOM 709 O O . ALA A 1 96 ? -8.460 8.262 -12.030 1.00 77.19 96 ALA A O 1
ATOM 710 N N . ALA A 1 97 ? -10.019 7.491 -10.618 1.00 79.44 97 ALA A N 1
ATOM 711 C CA . ALA A 1 97 ? -10.598 6.520 -11.552 1.00 79.44 97 ALA A CA 1
ATOM 712 C C . ALA A 1 97 ? -11.225 7.169 -12.783 1.00 79.44 97 ALA A C 1
ATOM 714 O O . ALA A 1 97 ? -11.136 6.633 -13.889 1.00 79.44 97 ALA A O 1
ATOM 715 N N . LYS A 1 98 ? -11.881 8.323 -12.619 1.00 87.00 98 LYS A N 1
ATOM 716 C CA . LYS A 1 98 ? -12.373 9.116 -13.756 1.00 87.00 98 LYS A CA 1
ATOM 717 C C . LYS A 1 98 ? -11.205 9.589 -14.617 1.00 87.00 98 LYS A C 1
ATOM 719 O O . LYS A 1 98 ? -11.210 9.342 -15.815 1.00 87.00 98 LYS A O 1
ATOM 724 N N . THR A 1 99 ? -10.164 10.134 -13.990 1.00 86.12 99 THR A N 1
ATOM 725 C CA . THR A 1 99 ? -8.969 10.627 -14.692 1.00 86.12 99 THR A CA 1
ATOM 726 C C . THR A 1 99 ? -8.306 9.542 -15.542 1.00 86.12 99 THR A C 1
ATOM 728 O O . THR A 1 99 ? -7.994 9.778 -16.709 1.00 86.12 99 THR A O 1
ATOM 731 N N . VAL A 1 100 ? -8.129 8.334 -14.994 1.00 80.00 100 VAL A N 1
ATOM 732 C CA . VAL A 1 100 ? -7.551 7.200 -15.736 1.00 80.00 100 VAL A CA 1
ATOM 733 C C . VAL A 1 100 ? -8.451 6.770 -16.898 1.00 80.00 100 VAL A C 1
ATOM 735 O O . VAL A 1 100 ? -7.954 6.574 -18.005 1.00 80.00 100 VAL A O 1
ATOM 738 N N . ARG A 1 101 ? -9.774 6.697 -16.698 1.00 84.62 101 ARG A N 1
ATOM 739 C CA . ARG A 1 101 ? -10.727 6.378 -17.779 1.00 84.62 101 ARG A CA 1
ATOM 740 C C . ARG A 1 101 ? -10.728 7.429 -18.893 1.00 84.62 101 ARG A C 1
ATOM 742 O O . ARG A 1 101 ? -10.813 7.076 -20.068 1.00 84.62 101 ARG A O 1
ATOM 749 N N . ASP A 1 102 ? -10.588 8.705 -18.548 1.00 86.31 102 ASP A N 1
ATOM 750 C CA . ASP A 1 102 ? -10.505 9.794 -19.526 1.00 86.31 102 ASP A CA 1
ATOM 751 C C . ASP A 1 102 ? -9.178 9.777 -20.296 1.00 86.31 102 ASP A C 1
ATOM 753 O O . ASP A 1 102 ? -9.130 10.138 -21.474 1.00 86.31 102 ASP A O 1
ATOM 757 N N . LEU A 1 103 ? -8.081 9.362 -19.655 1.00 85.19 103 LEU A N 1
ATOM 758 C CA . LEU A 1 103 ? -6.802 9.126 -20.329 1.00 85.19 103 LEU A CA 1
ATOM 759 C C . LEU A 1 103 ? -6.889 7.939 -21.295 1.00 85.19 103 LEU A C 1
ATOM 761 O O . LEU A 1 103 ? -6.488 8.085 -22.447 1.00 85.19 103 LEU A O 1
ATOM 765 N N . GLU A 1 104 ? -7.474 6.816 -20.871 1.00 83.44 104 GLU A N 1
ATOM 766 C CA . GLU A 1 104 ? -7.702 5.633 -21.714 1.00 83.44 104 GLU A CA 1
ATOM 767 C C . GLU A 1 104 ? -8.543 5.988 -22.949 1.00 83.44 104 GLU A C 1
ATOM 769 O O . GLU A 1 104 ? -8.157 5.689 -24.080 1.00 83.44 104 GLU A O 1
ATOM 774 N N . ARG A 1 105 ? -9.651 6.717 -22.759 1.00 84.44 105 ARG A N 1
ATOM 775 C CA . ARG A 1 105 ? -10.510 7.164 -23.864 1.00 84.44 105 ARG A CA 1
ATOM 776 C C . ARG A 1 105 ? -9.756 8.053 -24.853 1.00 84.44 105 ARG A C 1
ATOM 778 O O . ARG A 1 105 ? -9.865 7.843 -26.059 1.00 84.44 105 ARG A O 1
ATOM 785 N N . ARG A 1 106 ? -8.982 9.026 -24.358 1.00 86.56 106 ARG A N 1
ATOM 786 C CA . ARG A 1 106 ? -8.179 9.925 -25.206 1.00 86.56 106 ARG A CA 1
ATOM 787 C C . ARG A 1 106 ? -7.076 9.184 -25.955 1.00 86.56 106 ARG A C 1
ATOM 789 O O . ARG A 1 106 ? -6.810 9.522 -27.106 1.00 86.56 106 ARG A O 1
ATOM 796 N N . TYR A 1 107 ? -6.453 8.193 -25.319 1.00 82.62 107 TYR A N 1
ATOM 797 C CA . TYR A 1 107 ? -5.464 7.333 -25.959 1.00 82.62 107 TYR A CA 1
ATOM 798 C C . TYR A 1 107 ? -6.105 6.571 -27.123 1.00 82.62 107 TYR A C 1
ATOM 800 O O . TYR A 1 107 ? -5.705 6.786 -28.260 1.00 82.62 107 TYR A O 1
ATOM 808 N N . ILE A 1 108 ? -7.187 5.820 -26.879 1.00 80.81 108 ILE A N 1
ATOM 809 C CA . ILE A 1 108 ? -7.902 5.056 -27.920 1.00 80.81 108 ILE A CA 1
ATOM 810 C C . ILE A 1 108 ? -8.359 5.958 -29.078 1.00 80.81 108 ILE A C 1
ATOM 812 O O . ILE A 1 108 ? -8.201 5.597 -30.246 1.00 80.81 108 ILE A O 1
ATOM 816 N N . GLN A 1 109 ? -8.896 7.146 -28.780 1.00 79.69 109 GLN A N 1
ATOM 817 C CA . GLN A 1 109 ? -9.339 8.105 -29.799 1.00 79.69 109 GLN A CA 1
ATOM 818 C C . GLN A 1 109 ? -8.189 8.610 -30.680 1.00 79.69 109 GLN A C 1
ATOM 820 O O . GLN A 1 109 ? -8.369 8.753 -31.886 1.00 79.69 109 GLN A O 1
ATOM 825 N N . ARG A 1 110 ? -6.998 8.854 -30.116 1.00 79.06 110 ARG A N 1
ATOM 826 C CA . ARG A 1 110 ? -5.831 9.257 -30.915 1.00 79.06 110 ARG A CA 1
ATOM 827 C C . ARG A 1 110 ? -5.291 8.106 -31.743 1.00 79.06 110 ARG A C 1
ATOM 829 O O . ARG A 1 110 ? -5.052 8.301 -32.926 1.00 79.06 110 ARG A O 1
ATOM 836 N N . THR A 1 111 ? -5.137 6.918 -31.163 1.00 71.81 111 THR A N 1
ATOM 837 C CA . THR A 1 111 ? -4.581 5.769 -31.891 1.00 71.81 111 THR A CA 1
ATOM 838 C C . THR A 1 111 ? -5.487 5.358 -33.054 1.00 71.81 111 THR A C 1
ATOM 840 O O . THR A 1 111 ? -5.000 5.101 -34.150 1.00 71.81 111 THR A O 1
ATOM 843 N N . SER A 1 112 ? -6.811 5.385 -32.865 1.00 64.44 112 SER A N 1
ATOM 844 C CA . SER A 1 112 ? -7.778 5.126 -33.946 1.00 64.44 112 SER A CA 1
ATOM 845 C C . SER A 1 112 ? -7.782 6.207 -35.035 1.00 64.44 112 SER A C 1
ATOM 847 O O . SER A 1 112 ? -7.879 5.870 -36.214 1.00 64.44 112 SER A O 1
ATOM 849 N N . ALA A 1 113 ? -7.607 7.486 -34.682 1.00 59.41 113 ALA A N 1
ATOM 850 C CA . ALA A 1 113 ? -7.476 8.568 -35.661 1.00 59.41 113 ALA A CA 1
ATOM 851 C C . ALA A 1 113 ? -6.191 8.453 -36.505 1.00 59.41 113 ALA A C 1
ATOM 853 O O . ALA A 1 113 ? -6.221 8.711 -37.708 1.00 59.41 113 ALA A O 1
ATOM 854 N N . THR A 1 114 ? -5.076 8.015 -35.913 1.00 57.47 114 THR A N 1
ATOM 855 C CA . THR A 1 114 ? -3.808 7.821 -36.636 1.00 57.47 114 THR A CA 1
ATOM 856 C C . THR A 1 114 ? -3.863 6.621 -37.586 1.00 57.47 114 THR A C 1
ATOM 858 O O . THR A 1 114 ? -3.333 6.707 -38.692 1.00 57.47 114 THR A O 1
ATOM 861 N N . VAL A 1 115 ? -4.554 5.537 -37.209 1.00 49.41 115 VAL A N 1
ATOM 862 C CA . VAL A 1 115 ? -4.772 4.358 -38.073 1.00 49.41 115 VAL A CA 1
ATOM 863 C C . VAL A 1 115 ? -5.714 4.677 -39.243 1.00 49.41 115 VAL A C 1
ATOM 865 O O . VAL A 1 115 ? -5.500 4.186 -40.346 1.00 49.41 115 VAL A O 1
ATOM 868 N N . ALA A 1 116 ? -6.699 5.561 -39.053 1.00 49.25 116 ALA A N 1
ATOM 869 C CA . ALA A 1 116 ? -7.542 6.048 -40.150 1.00 49.25 116 ALA A CA 1
ATOM 870 C C . ALA A 1 116 ? -6.799 7.001 -41.114 1.00 49.25 116 ALA A C 1
ATOM 872 O O . ALA A 1 116 ? -7.147 7.068 -42.289 1.00 49.25 116 ALA A O 1
ATOM 873 N N . GLY A 1 117 ? -5.773 7.720 -40.637 1.00 39.72 117 GLY A N 1
ATOM 874 C CA . GLY A 1 117 ? -4.967 8.653 -41.439 1.00 39.72 117 GLY A CA 1
ATOM 875 C C . GLY A 1 117 ? -3.786 8.031 -42.198 1.00 39.72 117 GLY A C 1
ATOM 876 O O . GLY A 1 117 ? -3.263 8.669 -43.105 1.00 39.72 117 GLY A O 1
ATOM 877 N N . HIS A 1 118 ? -3.381 6.802 -41.853 1.00 41.38 118 HIS A N 1
ATOM 878 C CA . HIS A 1 118 ? -2.288 6.062 -42.507 1.00 41.38 118 HIS A CA 1
ATOM 879 C C . HIS A 1 118 ? -2.772 4.829 -43.271 1.00 41.38 118 HIS A C 1
ATOM 881 O O . HIS A 1 118 ? -1.953 3.986 -43.625 1.00 41.38 118 HIS A O 1
ATOM 887 N N . ALA A 1 119 ? -4.073 4.699 -43.546 1.00 33.75 119 ALA A N 1
ATOM 888 C CA . ALA A 1 119 ? -4.515 3.730 -44.536 1.00 33.75 119 ALA A CA 1
ATOM 889 C C . ALA A 1 119 ? -3.893 4.135 -45.885 1.00 33.75 119 ALA A C 1
ATOM 891 O O . ALA A 1 119 ? -4.273 5.179 -46.427 1.00 33.75 119 ALA A O 1
ATOM 892 N N . PRO A 1 120 ? -2.945 3.361 -46.453 1.00 38.25 120 PRO A N 1
ATOM 893 C CA . PRO A 1 120 ? -2.673 3.525 -47.862 1.00 38.25 120 PRO A CA 1
ATOM 894 C C . PRO A 1 120 ? -3.995 3.230 -48.566 1.00 38.25 120 PRO A C 1
ATOM 896 O O . PRO A 1 120 ? -4.698 2.280 -48.215 1.00 38.25 120 PRO A O 1
ATOM 899 N N . THR A 1 121 ? -4.348 4.054 -49.546 1.00 39.25 121 THR A N 1
ATOM 900 C CA . THR A 1 121 ? -5.296 3.695 -50.597 1.00 39.25 121 THR A CA 1
ATOM 901 C C . THR A 1 121 ? -4.813 2.404 -51.257 1.00 39.25 121 THR A C 1
ATOM 903 O O . THR A 1 121 ? -4.119 2.418 -52.267 1.00 39.25 121 THR A O 1
ATOM 906 N N . SER A 1 122 ? -5.143 1.280 -50.639 1.00 35.59 122 SER A N 1
ATOM 907 C CA . SER A 1 122 ? -5.133 -0.042 -51.219 1.00 35.59 122 SER A CA 1
ATOM 908 C C . SER A 1 122 ? -6.587 -0.470 -51.205 1.00 35.59 122 SER A C 1
ATOM 910 O O . SER A 1 122 ? -7.185 -0.760 -50.172 1.00 35.59 122 SER A O 1
ATOM 912 N N . THR A 1 123 ? -7.181 -0.379 -52.383 1.00 44.44 123 THR A N 1
ATOM 913 C CA . THR A 1 123 ? -8.414 -1.052 -52.758 1.00 44.44 123 THR A CA 1
ATOM 914 C C . THR A 1 123 ? -8.329 -2.528 -52.372 1.00 44.44 123 THR A C 1
ATOM 916 O O . THR A 1 123 ? -7.742 -3.326 -53.098 1.00 44.44 123 THR A O 1
ATOM 919 N N . ALA A 1 124 ? -8.930 -2.886 -51.242 1.00 34.25 124 ALA A N 1
ATOM 920 C CA . ALA A 1 124 ? -9.401 -4.232 -50.960 1.00 34.25 124 ALA A CA 1
ATOM 921 C C . ALA A 1 124 ? -10.660 -4.115 -50.091 1.00 34.25 124 ALA A C 1
ATOM 923 O O . ALA A 1 124 ? -10.650 -3.529 -49.009 1.00 34.25 124 ALA A O 1
ATOM 924 N N . GLU A 1 125 ? -11.764 -4.592 -50.650 1.00 32.66 125 GLU A N 1
ATOM 925 C CA . GLU A 1 125 ? -13.124 -4.512 -50.130 1.00 32.66 125 GLU A CA 1
ATOM 926 C C . GLU A 1 125 ? -13.319 -5.175 -48.751 1.00 32.66 125 GLU A C 1
ATOM 928 O O . GLU A 1 125 ? -12.586 -6.091 -48.371 1.00 32.66 125 GLU A O 1
ATOM 933 N N . PRO A 1 126 ? -14.365 -4.771 -48.003 1.00 38.69 126 PRO A N 1
ATOM 934 C CA . PRO A 1 126 ? -14.681 -5.332 -46.700 1.00 38.69 126 PRO A CA 1
ATOM 935 C C . PRO A 1 126 ? -15.499 -6.624 -46.837 1.00 38.69 126 PRO A C 1
ATOM 937 O O . PRO A 1 126 ? -16.720 -6.578 -47.000 1.00 38.69 126 PRO A O 1
ATOM 940 N N . GLN A 1 127 ? -14.879 -7.794 -46.667 1.00 35.75 127 GLN A N 1
ATOM 941 C CA . GLN A 1 127 ? -15.651 -9.006 -46.378 1.00 35.75 127 GLN A CA 1
ATOM 942 C C . GLN A 1 127 ? -16.017 -9.065 -44.893 1.00 35.75 127 GLN A C 1
ATOM 944 O O . GLN A 1 127 ? -15.312 -9.606 -44.045 1.00 35.75 127 GLN A O 1
ATOM 949 N N . ARG A 1 128 ? -17.207 -8.529 -44.603 1.00 41.19 128 ARG A N 1
ATOM 950 C CA . ARG A 1 128 ? -18.065 -9.045 -43.535 1.00 41.19 128 ARG A CA 1
ATOM 951 C C . ARG A 1 128 ? -18.331 -10.529 -43.799 1.00 41.19 128 ARG A C 1
ATOM 953 O O . ARG A 1 128 ? -18.892 -10.871 -44.836 1.00 41.19 128 ARG A O 1
ATOM 960 N N . SER A 1 129 ? -18.062 -11.385 -42.823 1.00 31.20 129 SER A N 1
ATOM 961 C CA . SER A 1 129 ? -18.910 -12.554 -42.579 1.00 31.20 129 SER A CA 1
ATOM 962 C C . SER A 1 129 ? -18.832 -12.970 -41.121 1.00 31.20 129 SER A C 1
ATOM 964 O O . SER A 1 129 ? -17.823 -13.466 -40.630 1.00 31.20 129 SER A O 1
ATOM 966 N N . ALA A 1 130 ? -19.944 -12.725 -40.438 1.00 37.88 130 ALA A N 1
ATOM 967 C CA . ALA A 1 130 ? -20.362 -13.507 -39.295 1.00 37.88 130 ALA A CA 1
ATOM 968 C C . ALA A 1 130 ? -20.713 -14.931 -39.762 1.00 37.88 130 ALA A C 1
ATOM 970 O O . ALA A 1 130 ? -21.288 -15.080 -40.837 1.00 37.88 130 ALA A O 1
ATOM 971 N N . ASN A 1 131 ? -20.356 -15.936 -38.958 1.00 28.53 131 ASN A N 1
ATOM 972 C CA . ASN A 1 131 ? -21.134 -17.148 -38.636 1.00 28.53 131 ASN A CA 1
ATOM 973 C C . ASN A 1 131 ? -20.226 -18.066 -37.787 1.00 28.53 131 ASN A C 1
ATOM 975 O O . ASN A 1 131 ? -19.152 -18.452 -38.231 1.00 28.53 131 ASN A O 1
ATOM 979 N N . THR A 1 132 ? -20.443 -18.234 -36.478 1.00 33.44 132 THR A N 1
ATOM 980 C CA . THR A 1 132 ? -21.289 -19.272 -35.836 1.00 33.44 132 THR A CA 1
ATOM 981 C C . THR A 1 132 ? -21.298 -20.640 -36.521 1.00 33.44 132 THR A C 1
ATOM 983 O O . THR A 1 132 ? -21.933 -20.759 -37.560 1.00 33.44 132 THR A O 1
ATOM 986 N N . THR A 1 133 ? -20.653 -21.633 -35.877 1.00 30.78 133 THR A N 1
ATOM 987 C CA . THR A 1 133 ? -21.091 -23.009 -35.474 1.00 30.78 133 THR A CA 1
ATOM 988 C C . THR A 1 133 ? -19.829 -23.875 -35.288 1.00 30.78 133 THR A C 1
ATOM 990 O O . THR A 1 133 ? -18.974 -23.870 -36.160 1.00 30.78 133 THR A O 1
ATOM 993 N N . ALA A 1 134 ? -19.510 -24.408 -34.102 1.00 30.06 134 ALA A N 1
ATOM 994 C CA . ALA A 1 134 ? -20.031 -25.626 -33.452 1.00 30.06 134 ALA A CA 1
ATOM 995 C C . ALA A 1 134 ? -19.620 -26.962 -34.128 1.00 30.06 134 ALA A C 1
ATOM 997 O O . ALA A 1 134 ? -19.780 -27.108 -35.332 1.00 30.06 134 ALA A O 1
ATOM 998 N N . ALA A 1 135 ? -19.205 -27.923 -33.277 1.00 28.75 135 ALA A N 1
ATOM 999 C CA . ALA A 1 135 ? -18.771 -29.324 -33.500 1.00 28.75 135 ALA A CA 1
ATOM 1000 C C . ALA A 1 135 ? -17.320 -29.501 -34.022 1.00 28.75 135 ALA A C 1
ATOM 1002 O O . ALA A 1 135 ? -16.978 -28.930 -35.044 1.00 28.75 135 ALA A O 1
ATOM 1003 N N . ALA A 1 136 ? -16.345 -30.151 -33.365 1.00 29.06 136 ALA A N 1
ATOM 1004 C CA . ALA A 1 136 ? -16.209 -31.374 -32.544 1.00 29.06 136 ALA A CA 1
ATOM 1005 C C . ALA A 1 136 ? -15.387 -32.451 -33.297 1.00 29.06 136 ALA A C 1
ATOM 1007 O O . ALA A 1 136 ? -15.688 -32.729 -34.452 1.00 29.06 136 ALA A O 1
ATOM 1008 N N . VAL A 1 137 ? -14.432 -33.061 -32.560 1.00 30.03 137 VAL A N 1
ATOM 1009 C CA . VAL A 1 137 ? -13.629 -34.301 -32.784 1.00 30.03 137 VAL A CA 1
ATOM 1010 C C . VAL A 1 137 ? -12.689 -34.329 -34.008 1.00 30.03 137 VAL A C 1
ATOM 1012 O O . VAL A 1 137 ? -13.046 -33.857 -35.070 1.00 30.03 137 VAL A O 1
ATOM 1015 N N . SER A 1 138 ? -11.452 -34.841 -34.005 1.00 27.59 138 SER A N 1
ATOM 1016 C CA . SER A 1 138 ? -10.705 -35.828 -33.201 1.00 27.59 138 SER A CA 1
ATOM 1017 C C . SER A 1 138 ? -9.203 -35.591 -33.516 1.00 27.59 138 SER A C 1
ATOM 1019 O O . SER A 1 138 ? -8.882 -35.278 -34.655 1.00 27.59 138 SER A O 1
ATOM 1021 N N . GLY A 1 139 ? -8.251 -35.550 -32.579 1.00 27.05 139 GLY A N 1
ATOM 1022 C CA . GLY A 1 139 ? -7.648 -36.714 -31.925 1.00 27.05 139 GLY A CA 1
ATOM 1023 C C . GLY A 1 139 ? -6.247 -37.015 -32.497 1.00 27.05 139 GLY A C 1
ATOM 1024 O O . GLY A 1 139 ? -6.135 -37.681 -33.517 1.00 27.05 139 GLY A O 1
ATOM 1025 N N . SER A 1 140 ? -5.180 -36.564 -31.828 1.00 28.30 140 SER A N 1
ATOM 1026 C CA . SER A 1 140 ? -3.873 -37.239 -31.867 1.00 28.30 140 SER A CA 1
ATOM 1027 C C . SER A 1 140 ? -3.129 -37.000 -30.558 1.00 28.30 140 SER A C 1
ATOM 1029 O O . SER A 1 140 ? -3.054 -35.879 -30.060 1.00 28.30 140 SER A O 1
ATOM 1031 N N . ALA A 1 141 ? -2.651 -38.104 -30.001 1.00 29.06 141 ALA A N 1
ATOM 1032 C CA . ALA A 1 141 ? -2.137 -38.266 -28.658 1.00 29.06 141 ALA A CA 1
ATOM 1033 C C . ALA A 1 141 ? -0.749 -37.638 -28.453 1.00 29.06 141 ALA A C 1
ATOM 1035 O O . ALA A 1 141 ? 0.132 -37.751 -29.301 1.00 29.06 141 ALA A O 1
ATOM 1036 N N . GLY A 1 142 ? -0.572 -37.050 -27.271 1.00 27.52 142 GLY A N 1
ATOM 1037 C CA . GLY A 1 142 ? 0.697 -36.708 -26.639 1.00 27.52 142 GLY A CA 1
ATOM 1038 C C . GLY A 1 142 ? 0.454 -36.663 -25.129 1.00 27.52 142 GLY A C 1
ATOM 1039 O O . GLY A 1 142 ? -0.497 -36.029 -24.682 1.00 27.52 142 GLY A O 1
ATOM 1040 N N . GLU A 1 143 ? 1.238 -37.432 -24.384 1.00 29.33 143 GLU A N 1
ATOM 1041 C CA . GLU A 1 143 ? 1.104 -37.785 -22.963 1.00 29.33 143 GLU A CA 1
ATOM 1042 C C . GLU A 1 143 ? 0.979 -36.603 -21.971 1.00 29.33 143 GLU A C 1
ATOM 1044 O O . GLU A 1 143 ? 1.383 -35.478 -22.277 1.00 29.33 143 GLU A O 1
ATOM 1049 N N . PRO A 1 144 ? 0.437 -36.840 -20.754 1.00 30.12 144 PRO A N 1
ATOM 1050 C CA . PRO A 1 144 ? 0.157 -35.787 -19.788 1.00 30.12 144 PRO A CA 1
ATOM 1051 C C . PRO A 1 144 ? 1.422 -35.408 -19.005 1.00 30.12 144 PRO A C 1
ATOM 1053 O O . PRO A 1 144 ? 1.940 -36.195 -18.215 1.00 30.12 144 PRO A O 1
ATOM 1056 N N . ALA A 1 145 ? 1.900 -34.176 -19.180 1.00 29.22 145 ALA A N 1
ATOM 1057 C CA . ALA A 1 145 ? 2.892 -33.581 -18.285 1.00 29.22 145 ALA A CA 1
ATOM 1058 C C . ALA A 1 145 ? 2.197 -32.985 -17.038 1.00 29.22 145 ALA A C 1
ATOM 1060 O O . ALA A 1 145 ? 1.097 -32.436 -17.152 1.00 29.22 145 ALA A O 1
ATOM 1061 N N . PRO A 1 146 ? 2.798 -33.112 -15.841 1.00 32.44 146 PRO A N 1
ATOM 1062 C CA . PRO A 1 146 ? 2.093 -32.991 -14.573 1.00 32.44 146 PRO A CA 1
ATOM 1063 C C . PRO A 1 146 ? 1.811 -31.539 -14.177 1.00 32.44 146 PRO A C 1
ATOM 1065 O O . PRO A 1 146 ? 2.487 -30.595 -14.579 1.00 32.44 146 PRO A O 1
ATOM 1068 N N . THR A 1 147 ? 0.801 -31.393 -13.327 1.00 36.88 147 THR A N 1
ATOM 1069 C CA . THR A 1 147 ? 0.364 -30.185 -12.626 1.00 36.88 147 THR A CA 1
ATOM 1070 C C . THR A 1 147 ? 1.503 -29.511 -11.843 1.00 36.88 147 THR A C 1
ATOM 1072 O O . THR A 1 147 ? 1.627 -29.684 -10.636 1.00 36.88 147 THR A O 1
ATOM 1075 N N . ILE A 1 148 ? 2.308 -28.671 -12.499 1.00 36.44 148 ILE A N 1
ATOM 1076 C CA . ILE A 1 148 ? 3.256 -27.751 -11.844 1.00 36.44 148 ILE A CA 1
ATOM 1077 C C . ILE A 1 148 ? 2.618 -26.360 -11.768 1.00 36.44 148 ILE A C 1
ATOM 1079 O O . ILE A 1 148 ? 3.025 -25.427 -12.447 1.00 36.44 148 ILE A O 1
ATOM 1083 N N . GLN A 1 149 ? 1.563 -26.210 -10.970 1.00 35.41 149 GLN A N 1
ATOM 1084 C CA . GLN A 1 149 ? 1.016 -24.876 -10.659 1.00 35.41 149 GLN A CA 1
ATOM 1085 C C . GLN A 1 149 ? 0.531 -24.733 -9.210 1.00 35.41 149 GLN A C 1
ATOM 1087 O O . GLN A 1 149 ? 0.448 -23.615 -8.710 1.00 35.41 149 GLN A O 1
ATOM 1092 N N . ALA A 1 150 ? 0.335 -25.838 -8.481 1.00 32.38 150 ALA A N 1
ATOM 1093 C CA . ALA A 1 150 ? 0.029 -25.800 -7.048 1.00 32.38 150 ALA A CA 1
ATOM 1094 C C . ALA A 1 150 ? 1.293 -25.802 -6.156 1.00 32.38 150 ALA A C 1
ATOM 1096 O O . ALA A 1 150 ? 1.322 -25.167 -5.101 1.00 32.38 150 ALA A O 1
ATOM 1097 N N . GLU A 1 151 ? 2.384 -26.440 -6.590 1.00 26.19 151 GLU A N 1
ATOM 1098 C CA . GLU A 1 151 ? 3.623 -26.518 -5.797 1.00 26.19 151 GLU A CA 1
ATOM 1099 C C . GLU A 1 151 ? 4.523 -25.282 -5.957 1.00 26.19 151 GLU A C 1
ATOM 1101 O O . GLU A 1 151 ? 5.200 -24.887 -5.007 1.00 26.19 151 GLU A O 1
ATOM 1106 N N . ALA A 1 152 ? 4.452 -24.579 -7.094 1.00 33.84 152 ALA A N 1
ATOM 1107 C CA . ALA A 1 152 ? 5.183 -23.325 -7.315 1.00 33.84 152 ALA A CA 1
ATOM 1108 C C . ALA A 1 152 ? 4.699 -22.178 -6.400 1.00 33.84 152 ALA A C 1
ATOM 1110 O O . ALA A 1 152 ? 5.501 -21.351 -5.970 1.00 33.84 152 ALA A O 1
ATOM 1111 N N . MET A 1 153 ? 3.415 -22.177 -6.021 1.00 32.06 153 MET A N 1
ATOM 1112 C CA . MET A 1 153 ? 2.854 -21.233 -5.042 1.00 32.06 153 MET A CA 1
ATOM 1113 C C . MET A 1 153 ? 3.218 -21.590 -3.593 1.00 32.06 153 MET A C 1
ATOM 1115 O O . MET A 1 153 ? 3.201 -20.728 -2.717 1.00 32.06 153 MET A O 1
ATOM 1119 N N . THR A 1 154 ? 3.600 -22.844 -3.334 1.00 31.73 154 THR A N 1
ATOM 1120 C CA . THR A 1 154 ? 3.990 -23.310 -1.995 1.00 31.73 154 THR A CA 1
A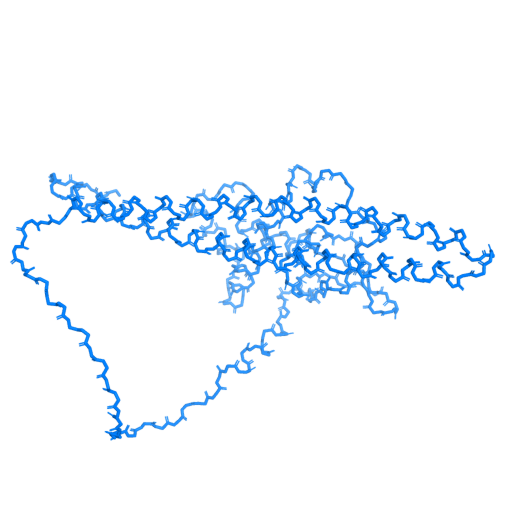TOM 1121 C C . THR A 1 154 ? 5.508 -23.215 -1.783 1.00 31.73 154 THR A C 1
ATOM 1123 O O . THR A 1 154 ? 5.963 -22.920 -0.680 1.00 31.73 154 THR A O 1
ATOM 1126 N N . GLY A 1 155 ? 6.308 -23.342 -2.849 1.00 28.78 155 GLY A N 1
ATOM 1127 C CA . GLY A 1 155 ? 7.769 -23.180 -2.834 1.00 28.78 155 GLY A CA 1
ATOM 1128 C C . GLY A 1 155 ? 8.273 -21.733 -2.727 1.00 28.78 155 GLY A C 1
ATOM 1129 O O . GLY A 1 155 ? 9.467 -21.520 -2.492 1.00 28.78 155 GLY A O 1
ATOM 1130 N N . LEU A 1 156 ? 7.382 -20.743 -2.865 1.00 37.69 156 LEU A N 1
ATOM 1131 C CA . LEU A 1 156 ? 7.656 -19.335 -2.551 1.00 37.69 156 LEU A CA 1
ATOM 1132 C C . LEU A 1 156 ? 7.451 -19.009 -1.058 1.00 37.69 156 LEU A C 1
ATOM 1134 O O . LEU A 1 156 ? 7.913 -17.973 -0.591 1.00 37.69 156 LEU A O 1
ATOM 1138 N N . ARG A 1 157 ? 6.797 -19.897 -0.288 1.00 37.66 157 ARG A N 1
ATOM 1139 C CA . ARG A 1 157 ? 6.409 -19.656 1.119 1.00 37.66 157 ARG A CA 1
ATOM 1140 C C . ARG A 1 157 ? 7.538 -19.829 2.136 1.00 37.66 157 ARG A C 1
ATOM 1142 O O . ARG A 1 157 ? 7.345 -19.577 3.321 1.00 37.66 157 ARG A O 1
ATOM 1149 N N . ARG A 1 158 ? 8.722 -20.272 1.707 1.00 43.31 158 ARG A N 1
ATOM 1150 C CA . ARG A 1 158 ? 9.887 -20.437 2.586 1.00 43.31 158 ARG A CA 1
ATOM 1151 C C . ARG A 1 158 ? 11.179 -20.255 1.800 1.00 43.31 158 ARG A C 1
ATOM 1153 O O . ARG A 1 158 ? 11.866 -21.222 1.493 1.00 43.31 158 ARG A O 1
ATOM 1160 N N . ARG A 1 159 ? 11.521 -19.017 1.456 1.00 45.41 159 ARG A N 1
ATOM 1161 C CA . ARG A 1 159 ? 12.861 -18.692 0.951 1.00 45.41 159 ARG A CA 1
ATOM 1162 C C . ARG A 1 159 ? 13.427 -17.557 1.792 1.00 45.41 159 ARG A C 1
ATOM 1164 O O . ARG A 1 159 ? 13.106 -16.394 1.580 1.00 45.41 159 ARG A O 1
ATOM 1171 N N . LEU A 1 160 ? 14.188 -17.946 2.819 1.00 45.91 160 LEU A N 1
ATOM 1172 C CA . LEU A 1 160 ? 14.992 -17.030 3.626 1.00 45.91 160 LEU A CA 1
ATOM 1173 C C . LEU A 1 160 ? 15.948 -16.250 2.705 1.00 45.91 160 LEU A C 1
ATOM 1175 O O . LEU A 1 160 ? 16.520 -16.857 1.795 1.00 45.91 160 LEU A O 1
ATOM 1179 N N . PRO A 1 161 ? 16.195 -14.956 2.964 1.00 46.50 161 PRO A N 1
ATOM 1180 C CA . PRO A 1 161 ? 17.340 -14.271 2.387 1.00 46.50 161 PRO A CA 1
ATOM 1181 C C . PRO A 1 161 ? 18.643 -14.920 2.886 1.00 46.50 161 PRO A C 1
ATOM 1183 O O . PRO A 1 161 ? 18.710 -15.368 4.037 1.00 46.50 161 PRO A O 1
ATOM 1186 N N . PRO A 1 162 ? 19.705 -14.958 2.069 1.00 45.66 162 PRO A N 1
ATOM 1187 C CA . PRO A 1 162 ? 20.996 -15.482 2.484 1.00 45.66 162 PRO A CA 1
ATOM 1188 C C . PRO A 1 162 ? 21.690 -14.456 3.388 1.00 45.66 162 PRO A C 1
ATOM 1190 O O . PRO A 1 162 ? 22.416 -13.616 2.876 1.00 45.66 162 PRO A O 1
ATOM 1193 N N . SER A 1 163 ? 21.410 -14.459 4.701 1.00 51.53 163 SER A N 1
ATOM 1194 C CA . SER A 1 163 ? 22.215 -13.828 5.782 1.00 51.53 163 SER A CA 1
ATOM 1195 C C . SER A 1 163 ? 21.380 -13.558 7.042 1.00 51.53 163 SER A C 1
ATOM 1197 O O . SER A 1 163 ? 20.875 -12.462 7.211 1.00 51.53 163 SER A O 1
ATOM 1199 N N . GLY A 1 164 ? 21.226 -14.514 7.968 1.00 60.75 164 GLY A N 1
ATOM 1200 C CA . GLY A 1 164 ? 20.719 -14.229 9.332 1.00 60.75 164 GLY A CA 1
ATOM 1201 C C . GLY A 1 164 ? 19.414 -13.411 9.440 1.00 60.75 164 GLY A C 1
ATOM 1202 O O . GLY A 1 164 ? 19.176 -12.782 10.470 1.00 60.75 164 GLY A O 1
ATOM 1203 N N . MET A 1 165 ? 18.605 -13.382 8.378 1.00 76.31 165 MET A N 1
ATOM 1204 C CA . MET A 1 165 ? 17.362 -12.631 8.262 1.00 76.31 165 MET A CA 1
ATOM 1205 C C . MET A 1 165 ? 16.202 -13.606 8.144 1.00 76.31 165 MET A C 1
ATOM 1207 O O . MET A 1 165 ? 16.281 -14.633 7.469 1.00 76.31 165 MET A O 1
ATOM 1211 N N . ALA A 1 166 ? 15.114 -13.257 8.810 1.00 83.69 166 ALA A N 1
ATOM 1212 C CA . ALA A 1 166 ? 13.857 -13.967 8.788 1.00 83.69 166 ALA A CA 1
ATOM 1213 C C . ALA A 1 166 ? 12.849 -13.259 7.875 1.00 83.69 166 ALA A C 1
ATOM 1215 O O . ALA A 1 166 ? 12.967 -12.076 7.550 1.00 83.69 166 ALA A O 1
ATOM 1216 N N . SER A 1 167 ? 11.832 -14.013 7.473 1.00 84.88 167 SER A N 1
ATOM 1217 C CA . SER A 1 167 ? 10.635 -13.474 6.838 1.00 84.88 167 SER A CA 1
ATOM 1218 C C . SER A 1 167 ? 9.731 -12.917 7.942 1.00 84.88 167 SER A C 1
ATOM 1220 O O . SER A 1 167 ? 9.205 -13.671 8.761 1.00 84.88 167 SER A O 1
ATOM 1222 N N . VAL A 1 168 ? 9.625 -11.591 8.016 1.00 87.19 168 VAL A N 1
ATOM 1223 C CA . VAL A 1 168 ? 8.738 -10.890 8.948 1.00 87.19 168 VAL A CA 1
ATOM 1224 C C . VAL A 1 168 ? 7.348 -10.854 8.330 1.00 87.19 168 VAL A C 1
ATOM 1226 O O . VAL A 1 168 ? 7.165 -10.279 7.255 1.00 87.19 168 VAL A O 1
ATOM 1229 N N . ASP A 1 169 ? 6.376 -11.461 9.011 1.00 89.00 169 ASP A N 1
ATOM 1230 C CA . ASP A 1 169 ? 4.969 -11.387 8.618 1.00 89.00 169 ASP A CA 1
ATOM 1231 C C . ASP A 1 169 ? 4.443 -9.960 8.814 1.00 89.00 169 ASP A C 1
ATOM 1233 O O . ASP A 1 169 ? 4.433 -9.407 9.919 1.00 89.00 169 ASP A O 1
ATOM 1237 N N . VAL A 1 170 ? 3.999 -9.364 7.712 1.00 89.81 170 VAL A N 1
ATOM 1238 C CA . VAL A 1 170 ? 3.525 -7.983 7.659 1.00 89.81 170 VAL A CA 1
ATOM 1239 C C . VAL A 1 170 ? 2.193 -7.825 8.396 1.00 89.81 170 VAL A C 1
ATOM 1241 O O . VAL A 1 170 ? 1.913 -6.742 8.919 1.00 89.81 170 VAL A O 1
ATOM 1244 N N . MET A 1 171 ? 1.358 -8.866 8.468 1.00 85.94 171 MET A N 1
ATOM 1245 C CA . MET A 1 171 ? 0.066 -8.795 9.163 1.00 85.94 171 MET A CA 1
ATOM 1246 C C . MET A 1 171 ? 0.227 -8.874 10.681 1.00 85.94 171 MET A C 1
ATOM 1248 O O . MET A 1 171 ? -0.485 -8.174 11.397 1.00 85.94 171 MET A O 1
ATOM 1252 N N . SER A 1 172 ? 1.206 -9.643 11.156 1.00 84.25 172 SER A N 1
ATOM 1253 C CA . SER A 1 172 ? 1.523 -9.772 12.584 1.00 84.25 172 SER A CA 1
ATOM 1254 C C . SER A 1 172 ? 2.248 -8.554 13.171 1.00 84.25 172 SER A C 1
ATOM 1256 O O . SER A 1 172 ? 2.372 -8.445 14.388 1.00 84.25 172 SER A O 1
ATOM 1258 N N . ALA A 1 173 ? 2.719 -7.618 12.340 1.00 83.69 173 ALA A N 1
ATOM 1259 C CA . ALA A 1 173 ? 3.328 -6.372 12.800 1.00 83.69 173 ALA A CA 1
ATOM 1260 C C . ALA A 1 173 ? 2.297 -5.416 13.418 1.00 83.69 173 ALA A C 1
ATOM 1262 O O . ALA A 1 173 ? 1.395 -4.919 12.731 1.00 83.69 173 ALA A O 1
ATOM 1263 N N . ASP A 1 174 ? 2.463 -5.094 14.699 1.00 82.62 174 ASP A N 1
ATOM 1264 C CA . ASP A 1 174 ? 1.662 -4.071 15.357 1.00 82.62 174 ASP A CA 1
ATOM 1265 C C . ASP A 1 174 ? 2.155 -2.675 14.944 1.00 82.62 174 ASP A C 1
ATOM 1267 O O . ASP A 1 174 ? 3.284 -2.261 15.213 1.00 82.62 174 ASP A O 1
ATOM 1271 N N . LEU A 1 175 ? 1.287 -1.947 14.241 1.00 79.06 175 LEU A N 1
ATOM 1272 C CA . LEU A 1 175 ? 1.536 -0.580 13.777 1.00 79.06 175 LEU A CA 1
ATOM 1273 C C . LEU A 1 175 ? 0.710 0.453 14.566 1.00 79.06 175 LEU A C 1
ATOM 1275 O O . LEU A 1 175 ? 0.730 1.635 14.222 1.00 79.06 175 LEU A O 1
ATOM 1279 N N . THR A 1 176 ? -0.042 0.016 15.585 1.00 70.44 176 THR A N 1
ATOM 1280 C CA . THR A 1 176 ? -1.028 0.839 16.303 1.00 70.44 176 THR A CA 1
ATOM 1281 C C . THR A 1 176 ? -0.441 1.578 17.499 1.00 70.44 176 THR A C 1
ATOM 1283 O O . THR A 1 176 ? -0.782 2.741 17.707 1.00 70.44 176 THR A O 1
ATOM 1286 N N . GLU A 1 177 ? 0.484 0.961 18.238 1.00 60.38 177 GLU A N 1
ATOM 1287 C CA . GLU A 1 177 ? 1.094 1.569 19.430 1.00 60.38 177 GLU A CA 1
ATOM 1288 C C . GLU A 1 177 ? 1.968 2.788 19.121 1.00 60.38 177 GLU A C 1
ATOM 1290 O O . GLU A 1 177 ? 2.198 3.638 19.979 1.00 60.38 177 GLU A O 1
ATOM 1295 N N . ASN A 1 178 ? 2.453 2.903 17.886 1.00 60.94 178 ASN A N 1
ATOM 1296 C CA . ASN A 1 178 ? 3.302 4.011 17.483 1.00 60.94 178 ASN A CA 1
ATOM 1297 C C . ASN A 1 178 ? 2.976 4.393 16.028 1.00 60.94 178 ASN A C 1
ATOM 1299 O O . ASN A 1 178 ? 3.646 3.955 15.085 1.00 60.94 178 ASN A O 1
ATOM 1303 N N . PRO A 1 179 ? 1.888 5.152 15.816 1.00 63.62 179 PRO A N 1
ATOM 1304 C CA . PRO A 1 179 ? 1.415 5.473 14.479 1.00 63.62 179 PRO A CA 1
ATOM 1305 C C . PRO A 1 179 ? 2.452 6.315 13.731 1.00 63.62 179 PRO A C 1
ATOM 1307 O O . PRO A 1 179 ? 3.211 7.076 14.327 1.00 63.62 179 PRO A O 1
ATOM 1310 N N . ILE A 1 180 ? 2.486 6.194 12.405 1.00 65.75 180 ILE A N 1
ATOM 1311 C CA . ILE A 1 180 ? 3.301 7.078 11.564 1.00 65.75 180 ILE A CA 1
ATOM 1312 C C . ILE A 1 180 ? 2.724 8.498 11.691 1.00 65.75 180 ILE A C 1
ATOM 1314 O O . ILE A 1 180 ? 1.610 8.753 11.234 1.00 65.75 180 ILE A O 1
ATOM 1318 N N . GLN A 1 181 ? 3.458 9.400 12.346 1.00 54.62 181 GLN A N 1
ATOM 1319 C CA . GLN A 1 181 ? 3.077 10.803 12.533 1.00 54.62 181 GLN A CA 1
ATOM 1320 C C . GLN A 1 181 ? 3.862 11.701 11.562 1.00 54.62 181 GLN A C 1
ATOM 1322 O O . GLN A 1 181 ? 5.074 11.550 11.444 1.00 54.62 181 GLN A O 1
ATOM 1327 N N . GLY A 1 182 ? 3.189 12.657 10.907 1.00 58.72 182 GLY A N 1
ATOM 1328 C CA . GLY A 1 182 ? 3.828 13.691 10.074 1.00 58.72 182 GLY A CA 1
ATOM 1329 C C . GLY A 1 182 ? 4.077 13.316 8.605 1.00 58.72 182 GLY A C 1
ATOM 1330 O O . GLY A 1 182 ? 3.438 12.411 8.061 1.00 58.72 182 GLY A O 1
ATOM 1331 N N . GLU A 1 183 ? 4.973 14.066 7.947 1.00 54.91 183 GLU A N 1
ATOM 1332 C CA . GLU A 1 183 ? 5.471 13.736 6.606 1.00 54.91 183 GLU A CA 1
ATOM 1333 C C . GLU A 1 183 ? 6.149 12.362 6.642 1.00 54.91 183 GLU A C 1
ATOM 1335 O O . GLU A 1 183 ? 6.900 12.035 7.559 1.00 54.91 183 GLU A O 1
ATOM 1340 N N . PHE A 1 184 ? 5.818 11.518 5.667 1.00 57.56 184 PHE A N 1
ATOM 1341 C CA . PHE A 1 184 ? 6.341 10.158 5.580 1.00 57.56 184 PHE A CA 1
ATOM 1342 C C . PHE A 1 184 ? 7.880 10.205 5.535 1.00 57.56 184 PHE A C 1
ATOM 1344 O O . PHE A 1 184 ? 8.428 10.987 4.767 1.00 57.56 184 PHE A O 1
ATOM 1351 N N . GLY A 1 185 ? 8.555 9.347 6.306 1.00 57.81 185 GLY A N 1
ATOM 1352 C CA . GLY A 1 185 ? 9.968 9.018 6.094 1.00 57.81 185 GLY A CA 1
ATOM 1353 C C . GLY A 1 185 ? 11.042 9.838 6.823 1.00 57.81 185 GLY A C 1
ATOM 1354 O O . GLY A 1 185 ? 10.835 10.921 7.356 1.00 57.81 185 GLY A O 1
ATOM 1355 N N . ARG A 1 186 ? 12.254 9.269 6.836 1.00 59.47 186 ARG A N 1
ATOM 1356 C CA . ARG A 1 186 ? 13.507 9.906 7.269 1.00 59.47 186 ARG A CA 1
ATOM 1357 C C . ARG A 1 186 ? 14.119 10.656 6.079 1.00 59.47 186 ARG A C 1
ATOM 1359 O O . ARG A 1 186 ? 14.128 10.113 4.978 1.00 59.47 186 ARG A O 1
ATOM 1366 N N . GLY A 1 187 ? 14.649 11.862 6.288 1.00 62.28 187 GLY A N 1
ATOM 1367 C CA . GLY A 1 187 ? 15.435 12.576 5.267 1.00 62.28 187 GLY A CA 1
ATOM 1368 C C . GLY A 1 187 ? 14.655 13.048 4.029 1.00 62.28 187 GLY A C 1
ATOM 1369 O O . GLY A 1 187 ? 15.254 13.179 2.969 1.00 62.28 187 GLY A O 1
ATOM 1370 N N . GLY A 1 188 ? 13.339 13.274 4.140 1.00 64.19 188 GLY A N 1
ATOM 1371 C CA . GLY A 1 188 ? 12.499 13.780 3.041 1.00 64.19 188 GLY A CA 1
ATOM 1372 C C . GLY A 1 188 ? 11.939 12.715 2.086 1.00 64.19 188 GLY A C 1
ATOM 1373 O O . GLY A 1 188 ? 11.299 13.063 1.098 1.00 64.19 188 GLY A O 1
ATOM 1374 N N . ALA A 1 189 ? 12.156 11.423 2.363 1.00 72.75 189 ALA A N 1
ATOM 1375 C CA . ALA A 1 189 ? 11.649 10.323 1.540 1.00 72.75 189 ALA A CA 1
ATOM 1376 C C . ALA A 1 189 ? 10.126 10.160 1.664 1.00 72.75 189 ALA A C 1
ATOM 1378 O O . ALA A 1 189 ? 9.619 9.742 2.700 1.00 72.75 189 ALA A O 1
ATOM 1379 N N . THR A 1 190 ? 9.390 10.410 0.586 1.00 82.44 190 THR A N 1
ATOM 1380 C CA . THR A 1 190 ? 7.926 10.448 0.596 1.00 82.44 190 THR A CA 1
ATOM 1381 C C . THR A 1 190 ? 7.287 9.058 0.663 1.00 82.44 190 THR A C 1
ATOM 1383 O O . THR A 1 190 ? 7.907 8.021 0.423 1.00 82.44 190 THR A O 1
ATOM 1386 N N . ARG A 1 191 ? 5.970 9.014 0.895 1.00 82.44 191 ARG A N 1
ATOM 1387 C CA . ARG A 1 191 ? 5.182 7.773 0.805 1.00 82.44 191 ARG A CA 1
ATOM 1388 C C . ARG A 1 191 ? 5.301 7.091 -0.560 1.00 82.44 191 ARG A C 1
ATOM 1390 O O . ARG A 1 191 ? 5.278 5.864 -0.622 1.00 82.44 191 ARG A O 1
ATOM 1397 N N . ALA A 1 192 ? 5.431 7.869 -1.635 1.00 83.50 192 ALA A N 1
ATOM 1398 C CA . ALA A 1 192 ? 5.627 7.335 -2.977 1.00 83.50 192 ALA A CA 1
ATOM 1399 C C . ALA A 1 192 ? 6.997 6.657 -3.120 1.00 83.50 192 ALA A C 1
ATOM 1401 O O . ALA A 1 192 ? 7.084 5.612 -3.760 1.00 83.50 192 ALA A O 1
ATOM 1402 N N . ASP A 1 193 ? 8.032 7.188 -2.466 1.00 83.75 193 ASP A N 1
ATOM 1403 C CA . ASP A 1 193 ? 9.375 6.601 -2.479 1.00 83.75 193 ASP A CA 1
ATOM 1404 C C . ASP A 1 193 ? 9.405 5.261 -1.743 1.00 83.75 193 ASP A C 1
ATOM 1406 O O . ASP A 1 193 ? 9.895 4.273 -2.287 1.00 83.75 193 ASP A O 1
ATOM 1410 N N . TYR A 1 194 ? 8.782 5.178 -0.563 1.00 87.62 194 TYR A N 1
ATOM 1411 C CA . TYR A 1 194 ? 8.638 3.897 0.138 1.00 87.62 194 TYR A CA 1
ATOM 1412 C C . TYR A 1 194 ? 7.777 2.901 -0.643 1.00 87.62 194 TYR A C 1
ATOM 1414 O O . TYR A 1 194 ? 8.107 1.716 -0.671 1.00 87.62 194 TYR A O 1
ATOM 1422 N N . ARG A 1 195 ? 6.702 3.358 -1.304 1.00 90.19 195 ARG A N 1
ATOM 1423 C CA . ARG A 1 195 ? 5.896 2.506 -2.193 1.00 90.19 195 ARG A CA 1
ATOM 1424 C C . ARG A 1 195 ? 6.733 1.933 -3.325 1.00 90.19 195 ARG A C 1
ATOM 1426 O O . ARG A 1 195 ? 6.712 0.723 -3.518 1.00 90.19 195 ARG A O 1
ATOM 1433 N N . TRP A 1 196 ? 7.484 2.779 -4.025 1.00 91.06 196 TRP A N 1
ATOM 1434 C CA . TRP A 1 196 ? 8.372 2.346 -5.097 1.00 91.06 196 TRP A CA 1
ATOM 1435 C C . TRP A 1 196 ? 9.419 1.354 -4.588 1.00 91.06 196 TRP A C 1
ATOM 1437 O O . TRP A 1 196 ? 9.622 0.321 -5.214 1.00 91.06 196 TRP A O 1
ATOM 1447 N N . ALA A 1 197 ? 10.033 1.613 -3.434 1.00 90.62 197 ALA A N 1
ATOM 1448 C CA . ALA A 1 197 ? 11.083 0.756 -2.905 1.00 90.62 197 ALA A CA 1
ATOM 1449 C C . ALA A 1 197 ? 10.561 -0.624 -2.464 1.00 90.62 197 ALA A C 1
ATOM 1451 O O . ALA A 1 197 ? 11.164 -1.640 -2.794 1.00 90.62 197 ALA A O 1
ATOM 1452 N N . VAL A 1 198 ? 9.416 -0.689 -1.772 1.00 92.44 198 VAL A N 1
ATOM 1453 C CA . VAL A 1 198 ? 8.798 -1.970 -1.368 1.00 92.44 198 VAL A CA 1
ATOM 1454 C C . VAL A 1 198 ? 8.301 -2.756 -2.586 1.00 92.44 198 VAL A C 1
ATOM 1456 O O . VAL A 1 198 ? 8.488 -3.968 -2.650 1.00 92.44 198 VAL A O 1
ATOM 1459 N N . GLN A 1 199 ? 7.714 -2.073 -3.570 1.00 88.62 199 GLN A N 1
ATOM 1460 C CA . GLN A 1 199 ? 7.311 -2.688 -4.833 1.00 88.62 199 GLN A CA 1
ATOM 1461 C C . GLN A 1 199 ? 8.532 -3.236 -5.592 1.00 88.62 199 GLN A C 1
ATOM 1463 O O . GLN A 1 199 ? 8.543 -4.392 -5.991 1.00 88.62 199 GLN A O 1
ATOM 1468 N N . THR A 1 200 ? 9.598 -2.444 -5.716 1.00 89.94 200 THR A N 1
ATOM 1469 C CA . THR A 1 200 ? 10.850 -2.843 -6.382 1.00 89.94 200 THR A CA 1
ATOM 1470 C C . THR A 1 200 ? 11.513 -4.022 -5.678 1.00 89.94 200 THR A C 1
ATOM 1472 O O . THR A 1 200 ? 12.050 -4.917 -6.331 1.00 89.94 200 THR A O 1
ATOM 1475 N N . TRP A 1 201 ? 11.451 -4.062 -4.345 1.00 91.50 201 TRP A N 1
ATOM 1476 C CA . TRP A 1 201 ? 11.894 -5.224 -3.589 1.00 91.50 201 TRP A CA 1
ATOM 1477 C C . TRP A 1 201 ? 11.138 -6.488 -4.006 1.00 91.50 201 TRP A C 1
ATOM 1479 O O . TRP A 1 201 ? 11.766 -7.500 -4.314 1.00 91.50 201 TRP A O 1
ATOM 1489 N N . HIS A 1 202 ? 9.806 -6.421 -4.036 1.00 88.31 202 HIS A N 1
ATOM 1490 C CA . HIS A 1 202 ? 8.953 -7.566 -4.339 1.00 88.31 202 HIS A CA 1
ATOM 1491 C C . HIS A 1 202 ? 9.064 -8.031 -5.797 1.00 88.31 202 HIS A C 1
ATOM 1493 O O . HIS A 1 202 ? 9.210 -9.226 -6.045 1.00 88.31 202 HIS A O 1
ATOM 1499 N N . ASP A 1 203 ? 9.049 -7.093 -6.743 1.00 83.69 203 ASP A N 1
ATOM 1500 C CA . ASP A 1 203 ? 8.937 -7.390 -8.173 1.00 83.69 203 ASP A CA 1
ATOM 1501 C C . ASP A 1 203 ? 10.305 -7.660 -8.826 1.00 83.69 203 ASP A C 1
ATOM 1503 O O . ASP A 1 203 ? 10.393 -8.410 -9.801 1.00 83.69 203 ASP A O 1
ATOM 1507 N N . THR A 1 204 ? 11.384 -7.082 -8.282 1.00 86.94 204 THR A N 1
ATOM 1508 C CA . THR A 1 204 ? 12.713 -7.100 -8.917 1.00 86.94 204 THR A CA 1
ATOM 1509 C C . THR A 1 204 ? 13.784 -7.726 -8.031 1.00 86.94 204 THR A C 1
ATOM 1511 O O . THR A 1 204 ? 14.415 -8.702 -8.442 1.00 86.94 204 THR A O 1
ATOM 1514 N N . ILE A 1 205 ? 14.003 -7.195 -6.821 1.00 89.56 205 ILE A N 1
ATOM 1515 C CA . ILE A 1 205 ? 15.154 -7.597 -5.991 1.00 89.56 205 ILE A CA 1
ATOM 1516 C C . ILE A 1 205 ? 15.003 -9.030 -5.485 1.00 89.56 205 ILE A C 1
ATOM 1518 O O . ILE A 1 205 ? 15.899 -9.845 -5.689 1.00 89.56 205 ILE A O 1
ATOM 1522 N N . ALA A 1 206 ? 13.875 -9.366 -4.854 1.00 85.31 206 ALA A N 1
ATOM 1523 C CA . ALA A 1 206 ? 13.660 -10.699 -4.297 1.00 85.31 206 ALA A CA 1
ATOM 1524 C C . ALA A 1 206 ? 13.677 -11.800 -5.382 1.00 85.31 206 ALA A C 1
ATOM 1526 O O . ALA A 1 206 ? 14.380 -12.799 -5.193 1.00 85.31 206 ALA A O 1
ATOM 1527 N N . PRO A 1 207 ? 13.020 -11.633 -6.551 1.00 83.06 207 PRO A N 1
ATOM 1528 C CA . PRO A 1 207 ? 13.168 -12.566 -7.667 1.00 83.06 207 PRO A CA 1
ATOM 1529 C C . PRO A 1 207 ? 14.593 -12.627 -8.233 1.00 83.06 207 PRO A C 1
ATOM 1531 O O . PRO A 1 207 ? 15.057 -13.709 -8.587 1.00 83.06 207 PRO A O 1
ATOM 1534 N N . GLY A 1 208 ? 15.304 -11.496 -8.311 1.00 80.38 208 GLY A N 1
ATOM 1535 C CA . GLY A 1 208 ? 16.699 -11.448 -8.757 1.00 80.38 208 GLY A CA 1
ATOM 1536 C C . GLY A 1 208 ? 17.631 -12.237 -7.837 1.00 80.38 208 GLY A C 1
ATOM 1537 O O . GLY A 1 208 ? 18.394 -13.079 -8.308 1.00 80.38 208 GLY A O 1
ATOM 1538 N N . LEU A 1 209 ? 17.494 -12.057 -6.523 1.00 85.44 209 LEU A N 1
ATOM 1539 C CA . LEU A 1 209 ? 18.228 -12.824 -5.514 1.00 85.44 209 LEU A CA 1
ATOM 1540 C C . LEU A 1 209 ? 17.938 -14.321 -5.608 1.00 85.44 209 LEU A C 1
ATOM 1542 O O . LEU A 1 209 ? 18.853 -15.137 -5.523 1.00 85.44 209 LEU A O 1
ATOM 1546 N N . ALA A 1 210 ? 16.678 -14.697 -5.844 1.00 79.94 210 ALA A N 1
ATOM 1547 C CA . ALA A 1 210 ? 16.302 -16.093 -6.049 1.00 79.94 210 ALA A CA 1
ATOM 1548 C C . ALA A 1 210 ? 16.955 -16.716 -7.300 1.00 79.94 210 ALA A C 1
ATOM 1550 O O . ALA A 1 210 ? 17.109 -17.936 -7.355 1.00 79.94 210 ALA A O 1
ATOM 1551 N N . ARG A 1 211 ? 17.356 -15.893 -8.279 1.00 84.19 211 ARG A N 1
ATOM 1552 C CA . ARG A 1 211 ? 18.141 -16.292 -9.461 1.00 84.19 211 ARG A CA 1
ATOM 1553 C C . ARG A 1 211 ? 19.658 -16.202 -9.253 1.00 84.19 211 ARG A C 1
ATOM 1555 O O . ARG A 1 211 ? 20.401 -16.500 -10.180 1.00 84.19 211 ARG A O 1
ATOM 1562 N N . GLY A 1 212 ? 20.116 -15.815 -8.063 1.00 83.94 212 GLY A N 1
ATOM 1563 C CA . GLY A 1 212 ? 21.534 -15.691 -7.730 1.00 83.94 212 GLY A CA 1
ATOM 1564 C C . GLY A 1 212 ? 22.152 -14.324 -8.028 1.00 83.94 212 GLY A C 1
ATOM 1565 O O . GLY A 1 212 ? 23.371 -14.209 -7.953 1.00 83.94 212 GLY A O 1
ATOM 1566 N N . MET A 1 213 ? 21.352 -13.296 -8.341 1.00 85.06 213 MET A N 1
ATOM 1567 C CA . MET A 1 213 ? 21.871 -11.930 -8.474 1.00 85.06 213 MET A CA 1
ATOM 1568 C C . MET A 1 213 ? 22.354 -11.403 -7.121 1.00 85.06 213 MET A C 1
ATOM 1570 O O . MET A 1 213 ? 21.725 -11.622 -6.085 1.00 85.06 213 MET A O 1
ATOM 1574 N N . SER A 1 214 ? 23.457 -10.674 -7.149 1.00 88.06 214 SER A N 1
ATOM 1575 C CA . SER A 1 214 ? 24.082 -10.002 -6.018 1.00 88.06 214 SER A CA 1
ATOM 1576 C C . SER A 1 214 ? 23.805 -8.495 -6.043 1.00 88.06 214 SER A C 1
ATOM 1578 O O . SER A 1 214 ? 23.321 -7.943 -7.031 1.00 88.06 214 SER A O 1
ATOM 1580 N N . ARG A 1 215 ? 24.182 -7.792 -4.968 1.00 91.06 215 ARG A N 1
ATOM 1581 C CA . ARG A 1 215 ? 24.170 -6.319 -4.929 1.00 91.06 215 ARG A CA 1
ATOM 1582 C C . ARG A 1 215 ? 24.918 -5.698 -6.116 1.00 91.06 215 ARG A C 1
ATOM 1584 O O . ARG A 1 215 ? 24.440 -4.723 -6.687 1.00 91.06 215 ARG A O 1
ATOM 1591 N N . SER A 1 216 ? 26.070 -6.268 -6.482 1.00 92.38 216 SER A N 1
ATOM 1592 C CA . SER A 1 216 ? 26.902 -5.765 -7.582 1.00 92.38 216 SER A CA 1
ATOM 1593 C C . SER A 1 216 ? 26.189 -5.848 -8.930 1.00 92.38 216 SER A C 1
ATOM 1595 O O . SER A 1 216 ? 26.409 -4.990 -9.780 1.00 92.38 216 SER A O 1
ATOM 1597 N N . ASP A 1 217 ? 25.331 -6.850 -9.125 1.00 89.62 217 ASP A N 1
ATOM 1598 C CA . ASP A 1 217 ? 24.564 -7.003 -10.363 1.00 89.62 217 ASP A CA 1
ATOM 1599 C C . ASP A 1 217 ? 23.480 -5.923 -10.464 1.00 89.62 217 ASP A C 1
ATOM 1601 O O . ASP A 1 217 ? 23.340 -5.279 -11.501 1.00 89.62 217 ASP A O 1
ATOM 1605 N N . PHE A 1 218 ? 22.775 -5.640 -9.362 1.00 89.56 2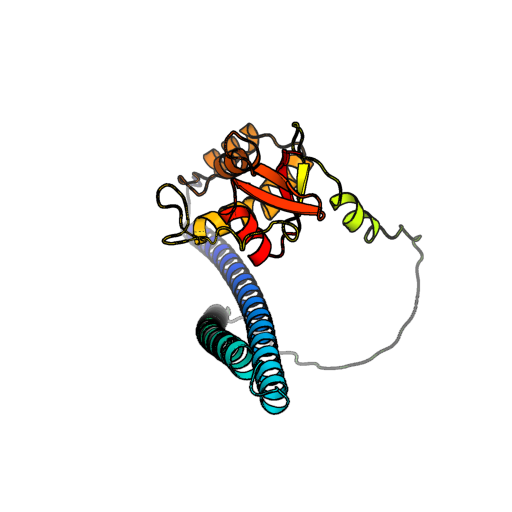18 PHE A N 1
ATOM 1606 C CA . PHE A 1 218 ? 21.804 -4.540 -9.318 1.00 89.56 218 PHE A CA 1
ATOM 1607 C C . PHE A 1 218 ? 22.466 -3.172 -9.533 1.00 89.56 218 PHE A C 1
ATOM 1609 O O . PHE A 1 218 ? 21.904 -2.315 -10.213 1.00 89.56 218 PHE A O 1
ATOM 1616 N N . GLU A 1 219 ? 23.669 -2.968 -8.993 1.00 93.06 219 GLU A N 1
ATOM 1617 C CA . GLU A 1 219 ? 24.446 -1.741 -9.200 1.00 93.06 219 GLU A CA 1
ATOM 1618 C C . GLU A 1 219 ? 24.894 -1.583 -10.660 1.00 93.06 219 GLU A C 1
ATOM 1620 O O . GLU A 1 219 ? 24.781 -0.491 -11.226 1.00 93.06 219 GLU A O 1
ATOM 1625 N N . ALA A 1 220 ? 25.332 -2.670 -11.302 1.00 89.75 220 ALA A N 1
ATOM 1626 C CA . ALA A 1 220 ? 25.662 -2.674 -12.724 1.00 89.75 220 ALA A CA 1
ATOM 1627 C C . ALA A 1 220 ? 24.432 -2.355 -13.595 1.00 89.75 220 ALA A C 1
ATOM 1629 O O . ALA A 1 220 ? 24.518 -1.515 -14.495 1.00 89.75 220 ALA A O 1
ATOM 1630 N N . ASP A 1 221 ? 23.274 -2.948 -13.287 1.00 86.69 221 ASP A N 1
ATOM 1631 C CA . ASP A 1 221 ? 22.007 -2.671 -13.973 1.00 86.69 221 ASP A CA 1
ATOM 1632 C C . ASP A 1 221 ? 21.552 -1.215 -13.790 1.00 86.69 221 ASP A C 1
ATOM 1634 O O . ASP A 1 221 ? 21.013 -0.600 -14.716 1.00 86.69 221 ASP A O 1
ATOM 1638 N N . ASP A 1 222 ? 21.747 -0.642 -12.600 1.00 87.38 222 ASP A N 1
ATOM 1639 C CA . ASP A 1 222 ? 21.455 0.765 -12.320 1.00 87.38 222 ASP A CA 1
ATOM 1640 C C . ASP A 1 222 ? 22.367 1.707 -13.112 1.00 87.38 222 ASP A C 1
ATOM 1642 O O . ASP A 1 222 ? 21.883 2.689 -13.684 1.00 87.38 222 ASP A O 1
ATOM 1646 N N . ALA A 1 223 ? 23.666 1.403 -13.185 1.00 90.25 223 ALA A N 1
ATOM 1647 C CA . ALA A 1 223 ? 24.631 2.176 -13.962 1.00 90.25 223 ALA A CA 1
ATOM 1648 C C . ALA A 1 223 ? 24.303 2.135 -15.461 1.00 90.25 223 ALA A C 1
ATOM 1650 O O . ALA A 1 223 ? 24.286 3.178 -16.118 1.00 90.25 223 ALA A O 1
ATOM 1651 N N . LEU A 1 224 ? 23.959 0.955 -15.986 1.00 88.56 224 LEU A N 1
ATOM 1652 C CA . LEU A 1 224 ? 23.583 0.767 -17.387 1.00 88.56 224 LEU A CA 1
ATOM 1653 C C . LEU A 1 224 ? 22.306 1.538 -17.756 1.00 88.56 224 LEU A C 1
ATOM 1655 O O . LEU A 1 224 ? 22.204 2.079 -18.856 1.00 88.56 224 LEU A O 1
ATOM 1659 N N . ARG A 1 225 ? 21.350 1.643 -16.825 1.00 85.31 225 ARG A N 1
ATOM 1660 C CA . ARG A 1 225 ? 20.106 2.413 -16.999 1.00 85.31 225 ARG A CA 1
ATOM 1661 C C . ARG A 1 225 ? 20.241 3.905 -16.681 1.00 85.31 225 ARG A C 1
ATOM 1663 O O . ARG A 1 225 ? 19.267 4.638 -16.847 1.00 85.31 225 ARG A O 1
ATOM 1670 N N . GLY A 1 226 ? 21.395 4.366 -16.193 1.00 85.75 226 GLY A N 1
ATOM 1671 C CA . GLY A 1 226 ? 21.564 5.744 -15.723 1.00 85.75 226 GLY A CA 1
ATOM 1672 C C . GLY A 1 226 ? 20.606 6.102 -14.578 1.00 85.75 226 GLY A C 1
ATOM 1673 O O . GLY A 1 226 ? 20.063 7.210 -14.542 1.00 85.75 226 GLY A O 1
ATOM 1674 N N . ALA A 1 227 ? 20.345 5.152 -13.672 1.00 81.81 227 ALA A N 1
ATOM 1675 C CA . ALA A 1 227 ? 19.355 5.301 -12.614 1.00 81.81 227 ALA A CA 1
ATOM 1676 C C . ALA A 1 227 ? 19.709 6.449 -11.650 1.00 81.81 227 ALA A C 1
ATOM 1678 O O . ALA A 1 227 ? 20.802 6.527 -11.071 1.00 81.81 227 ALA A O 1
ATOM 1679 N N . GLN A 1 228 ? 18.741 7.347 -11.466 1.00 81.25 228 GLN A N 1
ATOM 1680 C CA . GLN A 1 228 ? 18.865 8.509 -10.591 1.00 81.25 228 GLN A CA 1
ATOM 1681 C C . GLN A 1 228 ? 18.879 8.096 -9.109 1.00 81.25 228 GLN A C 1
ATOM 1683 O O . GLN A 1 228 ? 18.314 7.053 -8.761 1.00 81.25 228 GLN A O 1
ATOM 1688 N N . PRO A 1 229 ? 19.476 8.912 -8.219 1.00 73.88 229 PRO A N 1
ATOM 1689 C CA . PRO A 1 229 ? 19.370 8.716 -6.772 1.00 73.88 229 PRO A CA 1
ATOM 1690 C C . PRO A 1 229 ? 17.908 8.514 -6.332 1.00 73.88 229 PRO A C 1
ATOM 1692 O O . PRO A 1 229 ? 17.005 9.115 -6.913 1.00 73.88 229 PRO A O 1
ATOM 1695 N N . LEU A 1 230 ? 17.665 7.659 -5.328 1.00 75.31 230 LEU A N 1
ATOM 1696 C CA . LEU A 1 230 ? 16.327 7.212 -4.874 1.00 75.31 230 LEU A CA 1
ATOM 1697 C C . LEU A 1 230 ? 15.542 6.329 -5.862 1.00 75.31 230 LEU A C 1
ATOM 1699 O O . LEU A 1 230 ? 14.412 5.931 -5.561 1.00 75.31 230 LEU A O 1
ATOM 1703 N N . ARG A 1 231 ? 16.103 6.015 -7.034 1.00 85.69 231 ARG A N 1
ATOM 1704 C CA . ARG A 1 231 ? 15.519 5.093 -8.026 1.00 85.69 231 ARG A CA 1
ATOM 1705 C C . ARG A 1 231 ? 16.472 3.969 -8.431 1.00 85.69 231 ARG A C 1
ATOM 1707 O O . ARG A 1 231 ? 16.253 3.309 -9.446 1.00 85.69 231 ARG A O 1
ATOM 1714 N N . ARG A 1 232 ? 17.509 3.741 -7.626 1.00 88.88 232 ARG A N 1
ATOM 1715 C CA . ARG A 1 232 ? 18.471 2.654 -7.807 1.00 88.88 232 ARG A CA 1
ATOM 1716 C C . ARG A 1 232 ? 17.995 1.399 -7.095 1.00 88.88 232 ARG A C 1
ATOM 1718 O O . ARG A 1 232 ? 17.614 1.439 -5.927 1.00 88.88 232 ARG A O 1
ATOM 1725 N N . THR A 1 233 ? 18.015 0.284 -7.805 1.00 90.75 233 THR A N 1
ATOM 1726 C CA . THR A 1 233 ? 17.738 -1.046 -7.261 1.00 90.75 233 THR A CA 1
ATOM 1727 C C . THR A 1 233 ? 18.766 -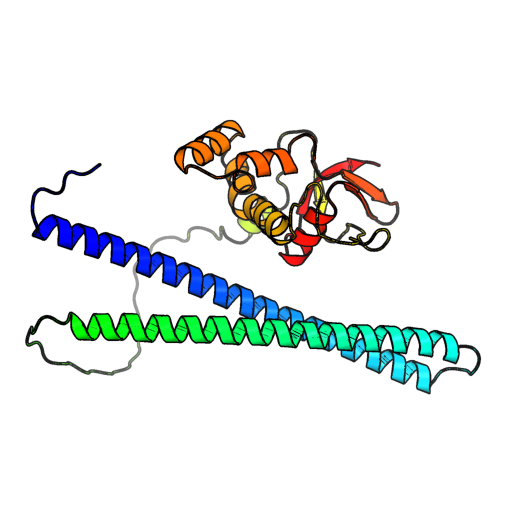1.482 -6.214 1.00 90.75 233 THR A C 1
ATOM 1729 O O . THR A 1 233 ? 18.380 -2.104 -5.227 1.00 90.75 233 THR A O 1
ATOM 1732 N N . ALA A 1 234 ? 20.037 -1.093 -6.355 1.00 91.69 234 ALA A N 1
ATOM 1733 C CA . ALA A 1 234 ? 21.072 -1.350 -5.353 1.00 91.69 234 ALA A CA 1
ATOM 1734 C C . ALA A 1 234 ? 20.767 -0.663 -4.006 1.00 91.69 234 ALA A C 1
ATOM 1736 O O . ALA A 1 234 ? 20.902 -1.283 -2.954 1.00 91.69 234 ALA A O 1
ATOM 1737 N N . ASP A 1 235 ? 20.245 0.568 -4.026 1.00 90.12 235 ASP A N 1
ATOM 1738 C CA . ASP A 1 235 ? 19.843 1.275 -2.800 1.00 90.12 235 ASP A CA 1
ATOM 1739 C C . ASP A 1 235 ? 18.659 0.565 -2.112 1.00 90.12 235 ASP A C 1
ATOM 1741 O O . ASP A 1 235 ? 18.588 0.485 -0.886 1.00 90.12 235 ASP A O 1
ATOM 1745 N N . VAL A 1 236 ? 17.724 0.010 -2.897 1.00 91.00 236 VAL A N 1
ATOM 1746 C CA . VAL A 1 236 ? 16.610 -0.796 -2.365 1.00 91.00 236 VAL A CA 1
ATOM 1747 C C . VAL A 1 236 ? 17.127 -2.091 -1.748 1.00 91.00 236 VAL A C 1
ATOM 1749 O O . VAL A 1 236 ? 16.679 -2.460 -0.664 1.00 91.00 236 VAL A O 1
ATOM 1752 N N . TYR A 1 237 ? 18.079 -2.765 -2.399 1.00 91.56 237 TYR A N 1
ATOM 1753 C CA . TYR A 1 237 ? 18.752 -3.931 -1.829 1.00 91.56 237 TYR A CA 1
ATOM 1754 C C . TYR A 1 237 ? 19.342 -3.596 -0.450 1.00 91.56 237 TYR A C 1
ATOM 1756 O O . TYR A 1 237 ? 19.034 -4.278 0.529 1.00 91.56 237 TYR A O 1
ATOM 1764 N N . ASP A 1 238 ? 20.105 -2.505 -0.348 1.00 90.50 238 ASP A N 1
ATOM 1765 C CA . ASP A 1 238 ? 20.749 -2.078 0.900 1.00 90.50 238 ASP A CA 1
ATOM 1766 C C . ASP A 1 238 ? 19.729 -1.684 1.977 1.00 90.50 238 ASP A C 1
ATOM 1768 O O . ASP A 1 238 ? 19.921 -1.955 3.161 1.00 90.50 238 ASP A O 1
ATOM 1772 N N . MET A 1 239 ? 18.592 -1.107 1.588 1.00 89.44 239 MET A N 1
ATOM 1773 C CA . MET A 1 239 ? 17.527 -0.767 2.529 1.00 89.44 239 MET A CA 1
ATOM 1774 C C . MET A 1 239 ? 16.908 -2.010 3.192 1.00 89.44 239 MET A C 1
ATOM 1776 O O . MET A 1 239 ? 16.475 -1.941 4.343 1.00 89.44 239 MET A O 1
ATOM 1780 N N . PHE A 1 240 ? 16.822 -3.142 2.491 1.00 90.19 240 PHE A N 1
ATOM 1781 C CA . PHE A 1 240 ? 16.203 -4.363 3.021 1.00 90.19 240 PHE A CA 1
ATOM 1782 C C . PHE A 1 240 ? 17.201 -5.354 3.616 1.00 90.19 240 PHE A C 1
ATOM 1784 O O . PHE A 1 240 ? 16.848 -6.032 4.579 1.00 90.19 240 PHE A O 1
ATOM 1791 N N . LEU A 1 241 ? 18.415 -5.432 3.066 1.00 88.69 241 LEU A N 1
ATOM 1792 C CA . LEU A 1 241 ? 19.432 -6.409 3.461 1.00 88.69 241 LEU A CA 1
ATOM 1793 C C . LEU A 1 241 ? 20.702 -5.793 4.068 1.00 88.69 241 LEU A C 1
ATOM 1795 O O . LEU A 1 241 ? 21.517 -6.519 4.633 1.00 88.69 241 LEU A O 1
ATOM 1799 N N . GLY A 1 242 ? 20.884 -4.479 3.963 1.00 85.50 242 GLY A N 1
ATOM 1800 C CA . GLY A 1 242 ? 21.993 -3.754 4.579 1.00 85.50 242 GLY A CA 1
ATOM 1801 C C . GLY A 1 242 ? 21.694 -3.336 6.021 1.00 85.50 242 GLY A C 1
ATOM 1802 O O . GLY A 1 242 ? 20.918 -3.970 6.743 1.00 85.50 242 GLY A O 1
ATOM 1803 N N . ASP A 1 243 ? 22.300 -2.235 6.457 1.00 80.19 243 ASP A N 1
ATOM 1804 C CA . ASP A 1 243 ? 22.257 -1.802 7.861 1.00 80.19 243 ASP A CA 1
ATOM 1805 C C . ASP A 1 243 ? 20.889 -1.264 8.310 1.00 80.19 243 ASP A C 1
ATOM 1807 O O . ASP A 1 243 ? 20.574 -1.295 9.501 1.00 80.19 243 ASP A O 1
ATOM 1811 N N . ASP A 1 244 ? 20.046 -0.814 7.375 1.00 82.81 244 ASP A N 1
ATOM 1812 C CA . ASP A 1 244 ? 18.700 -0.308 7.675 1.00 82.81 244 ASP A CA 1
ATOM 1813 C C . ASP A 1 244 ? 17.608 -1.385 7.564 1.00 82.81 244 ASP A C 1
ATOM 1815 O O . ASP A 1 244 ? 16.437 -1.054 7.424 1.00 82.81 244 ASP A O 1
ATOM 1819 N N . HIS A 1 245 ? 17.922 -2.680 7.622 1.00 87.75 245 HIS A N 1
ATOM 1820 C CA . HIS A 1 245 ? 16.910 -3.744 7.537 1.00 87.75 245 HIS A CA 1
ATOM 1821 C C . HIS A 1 245 ? 15.779 -3.613 8.587 1.00 87.75 245 HIS A C 1
ATOM 1823 O O . HIS A 1 245 ? 15.878 -2.919 9.609 1.00 87.75 245 HIS A O 1
ATOM 1829 N N . ILE A 1 246 ? 14.650 -4.279 8.323 1.00 91.88 246 ILE A N 1
ATOM 1830 C CA . ILE A 1 246 ? 13.511 -4.315 9.252 1.00 91.88 246 ILE A CA 1
ATOM 1831 C C . ILE A 1 246 ? 13.928 -5.043 10.527 1.00 91.88 246 ILE A C 1
ATOM 1833 O O . ILE A 1 246 ? 14.555 -6.098 10.464 1.00 91.88 246 ILE A O 1
ATOM 1837 N N . ARG A 1 247 ? 13.556 -4.494 11.683 1.00 92.50 247 ARG A N 1
ATOM 1838 C CA . ARG A 1 247 ? 13.817 -5.085 12.997 1.00 92.50 247 ARG A CA 1
ATOM 1839 C C . ARG A 1 247 ? 12.536 -5.120 13.803 1.00 92.50 247 ARG A C 1
ATOM 1841 O O . ARG A 1 247 ? 11.852 -4.097 13.904 1.00 92.50 247 ARG A O 1
ATOM 1848 N N . VAL A 1 248 ? 12.231 -6.278 14.368 1.00 91.31 248 VAL A N 1
ATOM 1849 C CA . VAL A 1 248 ? 11.037 -6.492 15.184 1.00 91.31 248 VAL A CA 1
ATOM 1850 C C . VAL A 1 248 ? 11.350 -7.350 16.405 1.00 91.31 248 VAL A C 1
ATOM 1852 O O . VAL A 1 248 ? 12.182 -8.245 16.305 1.00 91.31 248 VAL A O 1
ATOM 1855 N N . ASP A 1 249 ? 10.655 -7.113 17.514 1.00 92.00 249 ASP A N 1
ATOM 1856 C CA . ASP A 1 249 ? 10.649 -8.018 18.670 1.00 92.00 249 ASP A CA 1
ATOM 1857 C C . ASP A 1 249 ? 9.385 -8.872 18.630 1.00 92.00 249 ASP A C 1
ATOM 1859 O O . ASP A 1 249 ? 8.284 -8.359 18.388 1.00 92.00 249 ASP A O 1
ATOM 1863 N N . ARG A 1 250 ? 9.520 -10.174 18.868 1.00 89.50 250 ARG A N 1
ATOM 1864 C CA . ARG A 1 250 ? 8.374 -11.074 18.988 1.00 89.50 250 ARG A CA 1
ATOM 1865 C C . ARG A 1 250 ? 7.715 -10.887 20.352 1.00 89.50 250 ARG A C 1
ATOM 1867 O O . ARG A 1 250 ? 8.359 -10.974 21.387 1.00 89.50 250 ARG A O 1
ATOM 1874 N N . ARG A 1 251 ? 6.404 -10.667 20.358 1.00 86.25 251 ARG A N 1
ATOM 1875 C CA . ARG A 1 251 ? 5.608 -10.612 21.586 1.00 86.25 251 ARG A CA 1
ATOM 1876 C C . ARG A 1 251 ? 5.119 -12.008 21.989 1.00 86.25 251 ARG A C 1
ATOM 1878 O O . ARG A 1 251 ? 4.970 -12.879 21.126 1.00 86.25 251 ARG A O 1
ATOM 1885 N N . PRO A 1 252 ? 4.794 -12.224 23.279 1.00 83.94 252 PRO A N 1
ATOM 1886 C CA . PRO A 1 252 ? 4.238 -13.492 23.758 1.00 83.94 252 PRO A CA 1
ATOM 1887 C C . PRO A 1 252 ? 2.925 -13.911 23.077 1.00 83.94 252 PRO A C 1
ATOM 1889 O O . PRO A 1 252 ? 2.622 -15.098 23.012 1.00 83.94 252 PRO A O 1
ATOM 1892 N N . ASP A 1 253 ? 2.151 -12.954 22.557 1.00 81.38 253 ASP A N 1
ATOM 1893 C CA . ASP A 1 253 ? 0.895 -13.190 21.832 1.00 81.38 253 ASP A CA 1
ATOM 1894 C C . ASP A 1 253 ? 1.094 -13.571 20.349 1.00 81.38 253 ASP A C 1
ATOM 1896 O O . ASP A 1 253 ? 0.124 -13.814 19.633 1.00 81.38 253 ASP A O 1
ATOM 1900 N N . GLY A 1 254 ? 2.347 -13.642 19.885 1.00 80.75 254 GLY A N 1
ATOM 1901 C CA . GLY A 1 254 ? 2.711 -13.973 18.509 1.00 80.75 254 GLY A CA 1
ATOM 1902 C C . GLY A 1 254 ? 2.771 -12.779 17.554 1.00 80.75 254 GLY A C 1
ATOM 1903 O O . GLY A 1 254 ? 3.196 -12.962 16.413 1.00 80.75 254 GLY A O 1
ATOM 1904 N N . THR A 1 255 ? 2.403 -11.573 17.997 1.00 87.00 255 THR A N 1
ATOM 1905 C CA . THR A 1 255 ? 2.549 -10.343 17.206 1.00 87.00 255 THR A CA 1
ATOM 1906 C C . THR A 1 255 ? 3.977 -9.793 17.271 1.00 87.00 255 THR A C 1
ATOM 1908 O O . THR A 1 255 ? 4.816 -10.249 18.051 1.00 87.00 255 THR A O 1
ATOM 1911 N N . PHE A 1 256 ? 4.281 -8.810 16.425 1.00 88.19 256 PHE A N 1
ATOM 1912 C CA . PHE A 1 256 ? 5.588 -8.167 16.364 1.00 88.19 256 PHE A CA 1
ATOM 1913 C C . PHE A 1 256 ? 5.522 -6.709 16.812 1.00 88.19 256 PHE A C 1
ATOM 1915 O O . PHE A 1 256 ? 4.798 -5.901 16.227 1.00 88.19 256 PHE A O 1
ATOM 1922 N N . ASN A 1 257 ? 6.360 -6.355 17.786 1.00 89.50 257 ASN A N 1
ATOM 1923 C CA . ASN A 1 257 ? 6.691 -4.971 18.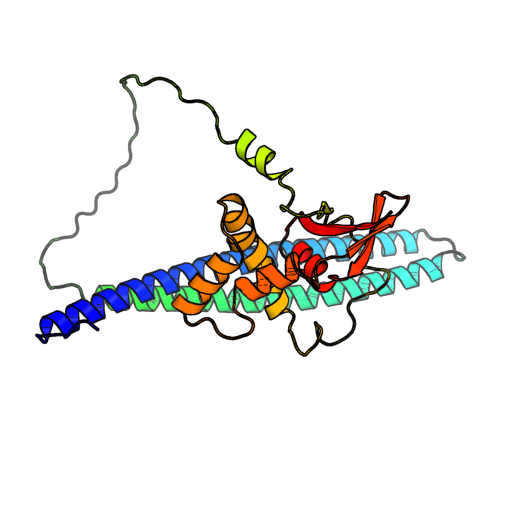095 1.00 89.50 257 ASN A CA 1
ATOM 1924 C C . ASN A 1 257 ? 7.700 -4.444 17.064 1.00 89.50 257 ASN A C 1
ATOM 1926 O O . ASN A 1 257 ? 8.767 -5.027 16.885 1.00 89.50 257 ASN A O 1
ATOM 1930 N N . VAL A 1 258 ? 7.397 -3.340 16.379 1.00 89.31 258 VAL A N 1
ATOM 1931 C CA . VAL A 1 258 ? 8.259 -2.830 15.299 1.00 89.31 258 VAL A CA 1
ATOM 1932 C C . VAL A 1 258 ? 9.315 -1.853 15.824 1.00 89.31 258 VAL A C 1
ATOM 1934 O O . VAL A 1 258 ? 8.993 -0.695 16.109 1.00 89.31 258 VAL A O 1
ATOM 1937 N N . ILE A 1 259 ? 10.583 -2.288 15.841 1.00 89.44 259 ILE A N 1
ATOM 1938 C CA . ILE A 1 259 ? 11.756 -1.469 16.200 1.00 89.44 259 ILE A CA 1
ATOM 1939 C C . ILE A 1 259 ? 12.169 -0.558 15.034 1.00 89.44 259 ILE A C 1
ATOM 1941 O O . ILE A 1 259 ? 12.339 0.648 15.213 1.00 89.44 259 ILE A O 1
ATOM 1945 N N . SER A 1 260 ? 12.325 -1.108 13.821 1.00 88.88 260 SER A N 1
ATOM 1946 C CA . SER A 1 260 ? 12.651 -0.338 12.607 1.00 88.88 260 SER A CA 1
ATOM 1947 C C . SER A 1 260 ? 11.928 -0.858 11.368 1.00 88.88 260 SER A C 1
ATOM 1949 O O . SER A 1 260 ? 11.564 -2.027 11.274 1.00 88.88 260 SER A O 1
ATOM 1951 N N . GLY A 1 261 ? 11.726 0.030 10.388 1.00 88.31 261 GLY A N 1
ATOM 1952 C CA . GLY A 1 261 ? 11.106 -0.323 9.107 1.00 88.31 261 GLY A CA 1
ATOM 1953 C C . GLY A 1 261 ? 9.576 -0.224 9.063 1.00 88.31 261 GLY A C 1
ATOM 1954 O O . GLY A 1 261 ? 8.955 -0.739 8.137 1.00 88.31 261 GLY A O 1
ATOM 1955 N N . ARG A 1 262 ? 8.953 0.502 10.002 1.00 89.50 262 ARG A N 1
ATOM 1956 C CA . ARG A 1 262 ? 7.490 0.698 10.068 1.00 89.50 262 ARG A CA 1
ATOM 1957 C C . ARG A 1 262 ? 6.870 1.190 8.758 1.00 89.50 262 ARG A C 1
ATOM 1959 O O . ARG A 1 262 ? 5.858 0.654 8.325 1.00 89.50 262 ARG A O 1
ATOM 1966 N N . HIS A 1 263 ? 7.492 2.173 8.102 1.00 88.94 263 HIS A N 1
ATOM 1967 C CA . HIS A 1 263 ? 7.024 2.682 6.808 1.00 88.94 263 HIS A CA 1
ATOM 1968 C C . HIS A 1 263 ? 7.002 1.588 5.730 1.00 88.94 263 HIS A C 1
ATOM 1970 O O . HIS A 1 263 ? 6.049 1.513 4.961 1.00 88.94 263 HIS A O 1
ATOM 1976 N N . ARG A 1 264 ? 8.015 0.712 5.706 1.00 90.44 264 ARG A N 1
ATOM 1977 C CA . ARG A 1 264 ? 8.114 -0.402 4.752 1.00 90.44 264 ARG A CA 1
ATOM 1978 C C . ARG A 1 264 ? 7.056 -1.467 5.028 1.00 90.44 264 ARG A C 1
ATOM 1980 O O . ARG A 1 264 ? 6.386 -1.889 4.095 1.00 90.44 264 ARG A O 1
ATOM 1987 N N . LEU A 1 265 ? 6.842 -1.822 6.296 1.00 91.50 265 LEU A N 1
ATOM 1988 C CA . LEU A 1 265 ? 5.785 -2.754 6.708 1.00 91.50 265 LEU A CA 1
ATOM 1989 C C . LEU A 1 265 ? 4.382 -2.204 6.407 1.00 91.50 265 LEU A C 1
ATOM 1991 O O . LEU A 1 265 ? 3.549 -2.918 5.856 1.00 91.50 265 LEU A O 1
ATOM 1995 N N . GLN A 1 266 ? 4.125 -0.922 6.685 1.00 90.00 266 GLN A N 1
ATOM 1996 C CA . GLN A 1 266 ? 2.845 -0.294 6.349 1.00 90.00 266 GLN A CA 1
ATOM 1997 C C . GLN A 1 266 ? 2.595 -0.303 4.838 1.00 90.00 266 GLN A C 1
ATOM 1999 O O . GLN A 1 266 ? 1.507 -0.649 4.394 1.00 90.00 266 GLN A O 1
ATOM 2004 N N . ILE A 1 267 ? 3.598 0.060 4.039 1.00 90.31 267 ILE A N 1
ATOM 2005 C CA . ILE A 1 267 ? 3.472 0.045 2.582 1.00 90.31 267 ILE A CA 1
ATOM 2006 C C . ILE A 1 267 ? 3.298 -1.378 2.047 1.00 90.31 267 ILE A C 1
ATOM 2008 O O . ILE A 1 267 ? 2.483 -1.573 1.152 1.00 90.31 267 ILE A O 1
ATOM 2012 N N . ALA A 1 268 ? 4.009 -2.369 2.587 1.00 88.88 268 ALA A N 1
ATOM 2013 C CA . ALA A 1 268 ? 3.806 -3.767 2.214 1.00 88.88 268 ALA A CA 1
ATOM 2014 C C . ALA A 1 268 ? 2.373 -4.220 2.502 1.00 88.88 268 ALA A C 1
ATOM 2016 O O . ALA A 1 268 ? 1.750 -4.830 1.637 1.00 88.88 268 ALA A O 1
ATOM 2017 N N . ARG A 1 269 ? 1.806 -3.821 3.650 1.00 88.25 269 ARG A N 1
ATOM 2018 C CA . ARG A 1 269 ? 0.396 -4.062 3.983 1.00 88.25 269 ARG A CA 1
ATOM 2019 C C . ARG A 1 269 ? -0.537 -3.423 2.957 1.00 88.25 269 ARG A C 1
ATOM 2021 O O . ARG A 1 269 ? -1.459 -4.076 2.482 1.00 88.25 269 ARG A O 1
ATOM 2028 N N . ASP A 1 270 ? -0.265 -2.180 2.572 1.00 85.12 270 ASP A N 1
ATOM 2029 C CA . ASP A 1 270 ? -1.054 -1.456 1.567 1.00 85.12 270 ASP A CA 1
ATOM 2030 C C . ASP A 1 270 ? -0.922 -2.051 0.150 1.00 85.12 270 ASP A C 1
ATOM 2032 O O . ASP A 1 270 ? -1.796 -1.841 -0.692 1.00 85.12 270 ASP A O 1
ATOM 2036 N N . LEU A 1 271 ? 0.178 -2.756 -0.132 1.00 79.88 271 LEU A N 1
ATOM 2037 C CA . LEU A 1 271 ? 0.439 -3.467 -1.387 1.00 79.88 271 LEU A CA 1
ATOM 2038 C C . LEU A 1 271 ? -0.053 -4.924 -1.370 1.00 79.88 271 LEU A C 1
ATOM 2040 O O . LEU A 1 271 ? -0.019 -5.573 -2.410 1.00 79.88 271 LEU A O 1
ATOM 2044 N N . GLY A 1 272 ? -0.515 -5.438 -0.224 1.00 84.25 272 GLY A N 1
ATOM 2045 C CA . GLY A 1 272 ? -0.905 -6.844 -0.072 1.00 84.25 272 GLY A CA 1
ATOM 2046 C C . GLY A 1 272 ? 0.275 -7.822 -0.047 1.00 84.25 272 GLY A C 1
ATOM 2047 O O . GLY A 1 272 ? 0.091 -9.006 -0.304 1.00 84.25 272 GLY A O 1
ATOM 2048 N N . ILE A 1 273 ? 1.485 -7.342 0.250 1.00 83.12 273 ILE A N 1
ATOM 2049 C CA . ILE A 1 273 ? 2.679 -8.179 0.394 1.00 83.12 273 ILE A CA 1
ATOM 2050 C C . ILE A 1 273 ? 2.659 -8.818 1.787 1.00 83.12 273 ILE A C 1
ATOM 2052 O O . ILE A 1 273 ? 2.623 -8.116 2.799 1.00 83.12 273 ILE A O 1
ATOM 2056 N N . GLU A 1 274 ? 2.693 -10.151 1.831 1.00 86.00 274 GLU A N 1
ATOM 2057 C CA . GLU A 1 274 ? 2.546 -10.930 3.069 1.00 86.00 274 GLU A CA 1
ATOM 2058 C C . GLU A 1 274 ? 3.782 -10.865 3.973 1.00 86.00 274 GLU A C 1
ATOM 2060 O O . GLU A 1 274 ? 3.662 -10.875 5.196 1.00 86.00 274 GLU A O 1
ATOM 2065 N N . SER A 1 275 ? 4.982 -10.788 3.391 1.00 86.81 275 SER A N 1
ATOM 2066 C CA . SER A 1 275 ? 6.221 -10.805 4.167 1.00 86.81 275 SER A CA 1
ATOM 2067 C C . SER A 1 275 ? 7.330 -9.940 3.580 1.00 86.81 275 SER A C 1
ATOM 2069 O O . SER A 1 275 ? 7.419 -9.740 2.368 1.00 86.81 275 SER A O 1
ATOM 2071 N N . LEU A 1 276 ? 8.197 -9.439 4.459 1.00 91.06 276 LEU A N 1
ATOM 2072 C CA . LEU A 1 276 ? 9.412 -8.703 4.112 1.00 91.06 276 LEU A CA 1
ATOM 2073 C C . LEU A 1 276 ? 10.615 -9.271 4.881 1.00 91.06 276 LEU A C 1
ATOM 2075 O O . LEU A 1 276 ? 10.432 -9.830 5.963 1.00 91.06 276 LEU A O 1
ATOM 2079 N N . PRO A 1 277 ? 11.849 -9.148 4.363 1.00 92.50 277 PRO A N 1
ATOM 2080 C CA . PRO A 1 277 ? 13.032 -9.575 5.101 1.00 92.50 277 PRO A CA 1
ATOM 2081 C C . PRO A 1 277 ? 13.278 -8.665 6.309 1.00 92.50 277 PRO A C 1
ATOM 2083 O O . PRO A 1 277 ? 13.114 -7.445 6.233 1.00 92.50 277 PRO A O 1
ATOM 2086 N N . GLY A 1 278 ? 13.717 -9.251 7.415 1.00 91.81 278 GLY A N 1
ATOM 2087 C CA . GLY A 1 278 ? 14.128 -8.506 8.598 1.00 91.81 278 GLY A CA 1
ATOM 2088 C C . GLY A 1 278 ? 14.770 -9.391 9.655 1.00 91.81 278 GLY A C 1
ATOM 2089 O O . GLY A 1 278 ? 14.899 -10.600 9.483 1.00 91.81 278 GLY A O 1
ATOM 2090 N N . LYS A 1 279 ? 15.172 -8.793 10.773 1.00 90.56 279 LYS A N 1
ATOM 2091 C CA . LYS A 1 279 ? 15.607 -9.515 11.970 1.00 90.56 279 LYS A CA 1
ATOM 2092 C C . LYS A 1 279 ? 14.497 -9.523 13.006 1.00 90.56 279 LYS A C 1
ATOM 2094 O O . LYS A 1 279 ? 13.880 -8.491 13.271 1.00 90.56 279 LYS A O 1
ATOM 2099 N N . ILE A 1 280 ? 14.271 -10.704 13.567 1.00 89.19 280 ILE A N 1
ATOM 2100 C CA . ILE A 1 280 ? 13.331 -10.936 14.657 1.00 89.19 280 ILE A CA 1
ATOM 2101 C C . ILE A 1 280 ? 14.168 -11.178 15.910 1.00 89.19 280 ILE A C 1
ATOM 2103 O O . ILE A 1 280 ? 15.006 -12.079 15.910 1.00 89.19 280 ILE A O 1
ATOM 2107 N N . TYR A 1 281 ? 13.954 -10.364 16.933 1.00 88.00 281 TYR A N 1
ATOM 2108 C CA . TYR A 1 281 ? 14.485 -10.562 18.275 1.00 88.00 281 TYR A CA 1
ATOM 2109 C C . TYR A 1 281 ? 13.418 -11.239 19.147 1.00 88.00 281 TYR A C 1
ATOM 2111 O O . TYR A 1 281 ? 12.222 -11.171 18.836 1.00 88.00 281 TYR A O 1
ATOM 2119 N N . GLU A 1 282 ? 13.865 -11.930 20.192 1.00 79.62 282 GLU A N 1
ATOM 2120 C CA . GLU A 1 282 ? 13.012 -12.599 21.185 1.00 79.62 282 GLU A CA 1
ATOM 2121 C C . GLU A 1 282 ? 12.844 -11.752 22.445 1.00 79.62 282 GLU A C 1
ATOM 2123 O O . GLU A 1 282 ? 13.828 -11.083 22.840 1.00 79.62 282 GLU A O 1
#